Protein AF-X0TG62-F1 (afdb_monomer_lite)

Radius of gyration: 22.44 Å; chains: 1; bounding box: 48×35×64 Å

Structure (mmCIF, N/CA/C/O backbone):
data_AF-X0TG62-F1
#
_entry.id   AF-X0TG62-F1
#
loop_
_atom_site.group_PDB
_atom_site.id
_atom_site.type_symbol
_atom_site.label_atom_id
_atom_site.label_alt_id
_atom_site.label_comp_id
_atom_site.label_asym_id
_atom_site.label_entity_id
_atom_site.label_seq_id
_atom_site.pdbx_PDB_ins_code
_atom_site.Cartn_x
_atom_site.Cartn_y
_atom_site.Cartn_z
_atom_site.occupancy
_atom_site.B_iso_or_equiv
_atom_site.auth_seq_id
_atom_site.auth_comp_id
_atom_site.auth_asym_id
_atom_site.auth_atom_id
_atom_site.pdbx_PDB_model_num
ATOM 1 N N . MET A 1 1 ? 3.759 -1.977 -39.371 1.00 57.75 1 MET A N 1
ATOM 2 C CA . MET A 1 1 ? 2.641 -2.482 -38.536 1.00 57.75 1 MET A CA 1
ATOM 3 C C . MET A 1 1 ? 2.466 -1.628 -37.286 1.00 57.75 1 MET A C 1
ATOM 5 O O . MET A 1 1 ? 1.391 -1.068 -37.132 1.00 57.75 1 MET A O 1
ATOM 9 N N . VAL A 1 2 ? 3.523 -1.426 -36.489 1.00 62.25 2 VAL A N 1
ATOM 10 C CA . VAL A 1 2 ? 3.521 -0.541 -35.301 1.00 62.25 2 VAL A CA 1
ATOM 11 C C . VAL A 1 2 ? 3.226 0.926 -35.643 1.00 62.25 2 VAL A C 1
ATOM 13 O O . VAL A 1 2 ? 2.394 1.553 -35.004 1.00 62.25 2 VAL A O 1
ATOM 16 N N . GLU A 1 3 ? 3.809 1.446 -36.725 1.00 65.69 3 GLU A N 1
ATOM 17 C CA . GLU A 1 3 ? 3.633 2.842 -37.170 1.00 65.69 3 GLU A CA 1
ATOM 18 C C . GLU A 1 3 ? 2.179 3.218 -37.520 1.00 65.69 3 GLU A C 1
ATOM 20 O O . GLU A 1 3 ? 1.808 4.385 -37.490 1.00 65.69 3 GLU A O 1
ATOM 25 N N . LYS A 1 4 ? 1.328 2.224 -37.820 1.00 70.44 4 LYS A N 1
ATOM 26 C CA . LYS A 1 4 ? -0.102 2.424 -38.115 1.00 70.44 4 LYS A CA 1
ATOM 27 C C . LYS A 1 4 ? -1.012 2.169 -36.906 1.00 70.44 4 LYS A C 1
ATOM 29 O O . LYS A 1 4 ? -2.223 2.138 -37.096 1.00 70.44 4 LYS A O 1
ATOM 34 N N . ALA A 1 5 ? -0.441 1.933 -35.717 1.00 71.38 5 ALA A N 1
ATOM 35 C CA . ALA A 1 5 ? -1.150 1.701 -34.453 1.00 71.38 5 ALA A CA 1
ATOM 36 C C . ALA A 1 5 ? -2.351 0.739 -34.579 1.00 71.38 5 ALA A C 1
ATOM 38 O O . ALA A 1 5 ? -3.442 1.010 -34.079 1.00 71.38 5 ALA A O 1
ATOM 39 N N . ARG A 1 6 ? -2.171 -0.376 -35.302 1.00 78.81 6 ARG A N 1
ATOM 40 C CA . ARG A 1 6 ? -3.228 -1.387 -35.459 1.00 78.81 6 ARG A CA 1
ATOM 41 C C . ARG A 1 6 ? -3.542 -2.044 -34.116 1.00 78.81 6 ARG A C 1
ATOM 43 O O . ARG A 1 6 ? -2.631 -2.250 -33.322 1.00 78.81 6 ARG A O 1
ATOM 50 N N . LEU A 1 7 ? -4.805 -2.426 -33.918 1.00 77.56 7 LEU A N 1
ATOM 51 C CA . LEU A 1 7 ? -5.292 -3.065 -32.687 1.00 77.56 7 LEU A CA 1
ATOM 52 C C . LEU A 1 7 ? -4.460 -4.294 -32.284 1.00 77.56 7 LEU A C 1
ATOM 54 O O . LEU A 1 7 ? -4.063 -4.406 -31.134 1.00 77.56 7 LEU A O 1
ATOM 58 N N . GLU A 1 8 ? -4.069 -5.110 -33.263 1.00 83.00 8 GLU A N 1
ATOM 59 C CA . GLU A 1 8 ? -3.228 -6.310 -33.101 1.00 83.00 8 GLU A CA 1
ATOM 60 C C . GLU A 1 8 ? -1.892 -6.038 -32.376 1.00 83.00 8 GLU A C 1
ATOM 62 O O . GLU A 1 8 ? -1.326 -6.922 -31.741 1.00 83.00 8 GLU A O 1
ATOM 67 N N . VAL A 1 9 ? -1.355 -4.816 -32.477 1.00 85.75 9 VAL A N 1
ATOM 68 C CA . VAL A 1 9 ? -0.084 -4.435 -31.839 1.00 85.75 9 VAL A CA 1
ATOM 69 C C . VAL A 1 9 ? -0.244 -4.313 -30.325 1.00 85.75 9 VAL A C 1
ATOM 71 O O . VAL A 1 9 ? 0.703 -4.606 -29.600 1.00 85.75 9 VAL A O 1
ATOM 74 N N . TRP A 1 10 ? -1.418 -3.893 -29.850 1.00 84.94 10 TRP A N 1
ATOM 75 C CA . TRP A 1 10 ? -1.690 -3.745 -28.421 1.00 84.94 10 TRP A CA 1
ATOM 76 C C . TRP A 1 10 ? -1.809 -5.099 -27.732 1.00 84.94 10 TRP A C 1
ATOM 78 O O . TRP A 1 10 ? -1.230 -5.268 -26.664 1.00 84.94 10 TRP A O 1
ATOM 88 N N . ASP A 1 11 ? -2.452 -6.070 -28.384 1.00 85.81 11 ASP A N 1
ATOM 89 C CA . ASP A 1 11 ? -2.566 -7.440 -27.870 1.00 85.81 11 ASP A CA 1
ATOM 90 C C . ASP A 1 11 ? -1.180 -8.088 -27.717 1.00 85.81 11 ASP A C 1
ATOM 92 O O . ASP A 1 11 ? -0.848 -8.644 -26.672 1.00 85.81 11 ASP A O 1
ATOM 96 N N . ILE A 1 12 ? -0.320 -7.936 -28.733 1.00 89.00 12 ILE A N 1
ATOM 97 C CA . ILE A 1 12 ? 1.066 -8.426 -28.683 1.00 89.00 12 ILE A CA 1
ATOM 98 C C . ILE A 1 12 ? 1.870 -7.680 -27.612 1.00 89.00 12 ILE A C 1
ATOM 100 O O . ILE A 1 12 ? 2.687 -8.284 -26.919 1.00 89.00 12 ILE A O 1
ATOM 104 N N . LEU A 1 13 ? 1.680 -6.365 -27.478 1.00 89.38 13 LEU A N 1
ATOM 105 C CA . LEU A 1 13 ? 2.387 -5.580 -26.471 1.00 89.38 13 LEU A CA 1
ATOM 106 C C . LEU A 1 13 ? 2.032 -6.050 -25.057 1.00 89.38 13 LEU A C 1
ATOM 108 O O . LEU A 1 13 ? 2.944 -6.200 -24.248 1.00 89.38 13 LEU A O 1
ATOM 112 N N . ASP A 1 14 ? 0.755 -6.315 -24.781 1.00 87.88 14 ASP A N 1
ATOM 113 C CA . ASP A 1 14 ? 0.294 -6.806 -23.479 1.00 87.88 14 ASP A CA 1
ATOM 114 C C . ASP A 1 14 ? 0.915 -8.173 -23.137 1.00 87.88 14 ASP A C 1
ATOM 116 O O . ASP A 1 14 ? 1.432 -8.379 -22.036 1.00 87.88 14 ASP A O 1
ATOM 120 N N . GLU A 1 15 ? 0.995 -9.078 -24.118 1.00 88.44 15 GLU A N 1
ATOM 121 C CA . GLU A 1 15 ? 1.677 -10.366 -23.955 1.00 88.44 15 GLU A CA 1
ATOM 122 C C . GLU A 1 15 ? 3.181 -10.192 -23.680 1.00 88.44 15 GLU A C 1
ATOM 124 O O . GLU A 1 15 ? 3.744 -10.832 -22.789 1.00 88.44 15 GLU A O 1
ATOM 129 N N . VAL A 1 16 ? 3.840 -9.283 -24.405 1.00 89.94 16 VAL A N 1
ATOM 130 C CA . VAL A 1 16 ? 5.285 -9.043 -24.289 1.00 89.94 16 VAL A CA 1
ATOM 131 C C . VAL A 1 16 ? 5.672 -8.447 -22.933 1.00 89.94 16 VAL A C 1
ATOM 133 O O . VAL A 1 16 ? 6.765 -8.735 -22.437 1.00 89.94 16 VAL A O 1
ATOM 136 N N . ILE A 1 17 ? 4.823 -7.613 -22.328 1.00 91.94 17 ILE A N 1
ATOM 137 C CA . ILE A 1 17 ? 5.158 -6.912 -21.079 1.00 91.94 17 ILE A CA 1
ATOM 138 C C . ILE A 1 17 ? 4.797 -7.688 -19.808 1.00 91.94 17 ILE A C 1
ATOM 140 O O . ILE A 1 17 ? 5.358 -7.385 -18.755 1.00 91.94 17 ILE A O 1
ATOM 144 N N . LYS A 1 18 ? 3.906 -8.687 -19.891 1.00 86.19 18 LYS A N 1
ATOM 145 C CA . LYS A 1 18 ? 3.310 -9.379 -18.733 1.00 86.19 18 LYS A CA 1
ATOM 146 C C . LYS A 1 18 ? 4.326 -9.888 -17.709 1.00 86.19 18 LYS A C 1
ATOM 148 O O . LYS A 1 18 ? 4.081 -9.838 -16.508 1.00 86.19 18 LYS A O 1
ATOM 153 N N . ASP A 1 19 ? 5.491 -10.328 -18.177 1.00 83.88 19 ASP A N 1
ATOM 154 C CA . ASP A 1 19 ? 6.551 -10.874 -17.331 1.00 83.88 19 ASP A CA 1
ATOM 155 C C . ASP A 1 19 ? 7.858 -10.068 -17.361 1.00 83.88 19 ASP A C 1
ATOM 157 O O . ASP A 1 19 ? 8.877 -10.514 -16.821 1.00 83.88 19 ASP A O 1
ATOM 161 N N . ARG A 1 20 ? 7.843 -8.861 -17.934 1.00 92.25 20 ARG A N 1
ATOM 162 C CA . ARG A 1 20 ? 9.044 -8.036 -18.105 1.00 92.25 20 ARG A CA 1
ATOM 163 C C . ARG A 1 20 ? 9.011 -6.817 -17.186 1.00 92.25 20 ARG A C 1
ATOM 165 O O . ARG A 1 20 ? 8.321 -5.846 -17.494 1.00 92.25 20 ARG A O 1
ATOM 172 N N . PRO A 1 21 ? 9.746 -6.839 -16.058 1.00 96.00 21 PRO A N 1
ATOM 173 C CA . PRO A 1 21 ? 9.798 -5.689 -15.173 1.00 96.00 21 PRO A CA 1
ATOM 174 C C . PRO A 1 21 ? 10.517 -4.515 -15.843 1.00 96.00 21 PRO A C 1
ATOM 176 O O . PRO A 1 21 ? 11.457 -4.700 -16.613 1.00 96.00 21 PRO A O 1
ATOM 179 N N . VAL A 1 22 ? 10.107 -3.302 -15.493 1.00 97.50 22 VAL A N 1
ATOM 180 C CA . VAL A 1 22 ? 10.780 -2.053 -15.863 1.00 97.50 22 VAL A CA 1
ATOM 181 C C . VAL A 1 22 ? 11.377 -1.409 -14.620 1.00 97.50 22 VAL A C 1
ATOM 183 O O . VAL A 1 22 ? 10.835 -1.556 -13.524 1.00 97.50 22 VAL A O 1
ATOM 186 N N . LEU A 1 23 ? 12.490 -0.696 -14.776 1.00 97.81 23 LEU A N 1
ATOM 187 C CA . LEU A 1 23 ? 13.125 0.039 -13.685 1.00 97.81 23 LEU A CA 1
ATOM 188 C C . LEU A 1 23 ? 12.681 1.492 -13.722 1.00 97.81 23 LEU A C 1
ATOM 190 O O . LEU A 1 23 ? 12.844 2.165 -14.740 1.00 97.81 23 LEU A O 1
ATOM 194 N N . LEU A 1 24 ? 12.174 1.981 -12.600 1.00 97.75 24 LEU A N 1
ATOM 195 C CA . LEU A 1 24 ? 11.800 3.372 -12.417 1.00 97.75 24 LEU A CA 1
ATOM 196 C C . LEU A 1 24 ? 12.853 4.064 -11.548 1.00 97.75 24 LEU A C 1
ATOM 198 O O . LEU A 1 24 ? 13.251 3.518 -10.520 1.00 97.75 24 LEU A O 1
ATOM 202 N N . ASN A 1 25 ? 13.304 5.248 -11.959 1.00 97.00 25 ASN A N 1
ATOM 203 C CA . ASN A 1 25 ? 14.292 6.054 -11.239 1.00 97.00 25 ASN A CA 1
ATOM 204 C C . ASN A 1 25 ? 13.834 7.513 -11.142 1.00 97.00 25 ASN A C 1
ATOM 206 O O . ASN A 1 25 ? 13.367 8.074 -12.135 1.00 97.00 25 ASN A O 1
ATOM 210 N N . ARG A 1 26 ? 14.045 8.147 -9.985 1.00 94.94 26 ARG A N 1
ATOM 211 C CA . ARG A 1 26 ? 13.893 9.599 -9.808 1.00 94.94 26 ARG A CA 1
ATOM 212 C C . ARG A 1 26 ? 15.240 10.228 -9.464 1.00 94.94 26 ARG A C 1
ATOM 214 O O . ARG A 1 26 ? 15.932 9.762 -8.562 1.00 94.94 26 ARG A O 1
ATOM 221 N N . ALA A 1 27 ? 15.602 11.292 -10.177 1.00 90.38 27 ALA A N 1
ATOM 222 C CA . ALA A 1 27 ? 16.799 12.071 -9.878 1.00 90.38 27 ALA A CA 1
ATOM 223 C C . ALA A 1 27 ? 16.495 13.149 -8.816 1.00 90.38 27 ALA A C 1
ATOM 225 O O . ALA A 1 27 ? 15.420 13.743 -8.869 1.00 90.38 27 ALA A O 1
ATOM 226 N N . PRO A 1 28 ? 17.431 13.459 -7.898 1.00 90.88 28 PRO A N 1
ATOM 227 C CA . PRO A 1 28 ? 18.718 12.796 -7.675 1.00 90.88 28 PRO A CA 1
ATOM 228 C C . PRO A 1 28 ? 18.574 11.460 -6.922 1.00 90.88 28 PRO A C 1
ATOM 230 O O . PRO A 1 28 ? 17.836 11.353 -5.945 1.00 90.88 28 PRO A O 1
ATOM 233 N N . THR A 1 29 ? 19.339 10.444 -7.330 1.00 91.25 29 THR A N 1
ATOM 234 C CA . THR A 1 29 ? 19.324 9.121 -6.684 1.00 91.25 29 THR A CA 1
ATOM 235 C C . THR A 1 29 ? 20.242 9.118 -5.455 1.00 91.25 29 THR A C 1
ATOM 237 O O . THR A 1 29 ? 21.457 8.988 -5.579 1.00 91.25 29 THR A O 1
ATOM 240 N N . LEU A 1 30 ? 19.671 9.267 -4.255 1.00 88.62 30 LEU A N 1
ATOM 241 C CA . LEU A 1 30 ? 20.439 9.358 -2.998 1.00 88.62 30 LEU A CA 1
ATOM 242 C C . LEU A 1 30 ? 20.800 8.000 -2.380 1.00 88.62 30 LEU A C 1
ATOM 244 O O . LEU A 1 30 ? 21.758 7.888 -1.621 1.00 88.62 30 LEU A O 1
ATOM 248 N N . HIS A 1 31 ? 20.019 6.965 -2.671 1.00 89.44 31 HIS A N 1
ATOM 249 C CA . HIS A 1 31 ? 20.192 5.632 -2.100 1.00 89.44 31 HIS A CA 1
ATOM 250 C C . HIS A 1 31 ? 19.608 4.571 -3.033 1.00 89.44 31 HIS A C 1
ATOM 252 O O . HIS A 1 31 ? 18.817 4.891 -3.922 1.00 89.44 31 HIS A O 1
ATOM 258 N N . ARG A 1 32 ? 19.918 3.291 -2.786 1.00 90.62 32 ARG A N 1
ATOM 259 C CA . ARG A 1 32 ? 19.508 2.175 -3.661 1.00 90.62 32 ARG A CA 1
ATOM 260 C C . ARG A 1 32 ? 18.006 2.124 -3.968 1.00 90.62 32 ARG A C 1
ATOM 262 O O . ARG A 1 32 ? 17.628 1.769 -5.069 1.00 90.62 32 ARG A O 1
ATOM 269 N N . LEU A 1 33 ? 17.160 2.535 -3.019 1.00 91.38 33 LEU A N 1
ATOM 270 C CA . LEU A 1 33 ? 15.697 2.532 -3.161 1.00 91.38 33 LEU A CA 1
ATOM 271 C C . LEU A 1 33 ? 15.159 3.645 -4.077 1.00 91.38 33 LEU A C 1
ATOM 273 O O . LEU A 1 33 ? 13.967 3.673 -4.351 1.00 91.38 33 LEU A O 1
ATOM 277 N N . GLY A 1 34 ? 16.027 4.547 -4.550 1.00 91.94 34 GLY A N 1
ATOM 278 C CA . GLY A 1 34 ? 15.682 5.529 -5.578 1.00 91.94 34 GLY A CA 1
ATOM 279 C C . GLY A 1 34 ? 15.588 4.913 -6.976 1.00 91.94 34 GLY A C 1
ATOM 280 O O . GLY A 1 34 ? 15.220 5.615 -7.912 1.00 91.94 34 GLY A O 1
ATOM 281 N N . ILE A 1 35 ? 15.903 3.617 -7.111 1.00 96.00 35 ILE A N 1
ATOM 282 C CA . ILE A 1 35 ? 15.636 2.795 -8.290 1.00 96.00 35 ILE A CA 1
ATOM 283 C C . ILE A 1 35 ? 14.893 1.541 -7.824 1.00 96.00 35 ILE A C 1
ATOM 285 O O . ILE A 1 35 ? 15.395 0.801 -6.980 1.00 96.00 35 ILE A O 1
ATOM 289 N N . GLN A 1 36 ? 13.708 1.285 -8.375 1.00 97.06 36 GLN A N 1
ATOM 290 C CA . GLN A 1 36 ? 12.951 0.059 -8.099 1.00 97.06 36 GLN A CA 1
ATOM 291 C C . GLN A 1 36 ? 12.365 -0.521 -9.381 1.00 97.06 36 GLN A C 1
ATOM 293 O O . GLN A 1 36 ? 12.121 0.201 -10.350 1.00 97.06 36 GLN A O 1
ATOM 298 N N . ALA A 1 37 ? 12.132 -1.831 -9.374 1.00 97.50 37 ALA A N 1
ATOM 299 C CA . ALA A 1 37 ? 11.505 -2.530 -10.478 1.00 97.50 37 ALA A CA 1
ATOM 300 C C . ALA A 1 37 ? 9.996 -2.669 -10.245 1.00 97.50 37 ALA A C 1
ATOM 302 O O . ALA A 1 37 ? 9.544 -2.919 -9.123 1.00 97.50 37 ALA A O 1
ATOM 303 N N . PHE A 1 38 ? 9.226 -2.542 -11.322 1.00 97.19 38 PHE A N 1
ATOM 304 C CA . PHE A 1 38 ? 7.773 -2.694 -11.335 1.00 97.19 38 PHE A CA 1
ATOM 305 C C . PHE A 1 38 ? 7.342 -3.509 -12.548 1.00 97.19 38 PHE A C 1
ATOM 307 O O . PHE A 1 38 ? 7.985 -3.462 -13.596 1.00 97.19 38 PHE A O 1
ATOM 314 N N . GLN A 1 39 ? 6.232 -4.230 -12.420 1.00 95.19 39 GLN A N 1
ATOM 315 C CA . GLN A 1 39 ? 5.551 -4.795 -13.580 1.00 95.19 39 GLN A CA 1
ATOM 316 C C . GLN A 1 39 ? 4.740 -3.678 -14.252 1.00 95.19 39 GLN A C 1
ATOM 318 O O . GLN A 1 39 ? 3.937 -3.032 -13.574 1.00 95.19 39 GLN A O 1
ATOM 323 N N . PRO A 1 40 ? 4.969 -3.388 -15.542 1.00 95.38 40 PRO A N 1
ATOM 324 C CA . PRO A 1 40 ? 4.225 -2.348 -16.236 1.00 95.38 40 PRO A CA 1
ATOM 325 C C . PRO A 1 40 ? 2.774 -2.785 -16.473 1.00 95.38 40 PRO A C 1
ATOM 327 O O . PRO A 1 40 ? 2.494 -3.940 -16.779 1.00 95.38 40 PRO A O 1
ATOM 330 N N . THR A 1 41 ? 1.849 -1.835 -16.379 1.00 93.25 41 THR A N 1
ATOM 331 C CA . THR A 1 41 ? 0.454 -2.009 -16.801 1.00 93.25 41 THR A CA 1
ATOM 332 C C . THR A 1 41 ? 0.150 -0.953 -17.849 1.00 93.25 41 THR A C 1
ATOM 334 O O . THR A 1 41 ? 0.445 0.227 -17.634 1.00 93.25 41 THR A O 1
ATOM 337 N N . LEU A 1 42 ? -0.413 -1.364 -18.987 1.00 92.38 42 LEU A N 1
ATOM 338 C CA . LEU A 1 42 ? -0.809 -0.424 -20.030 1.00 92.38 42 LEU A CA 1
ATOM 339 C C . LEU A 1 42 ? -1.917 0.488 -19.505 1.00 92.38 42 LEU A C 1
ATOM 341 O O . LEU A 1 42 ? -2.892 0.043 -18.902 1.00 92.38 42 LEU A O 1
ATOM 345 N N . ILE A 1 43 ? -1.743 1.783 -19.731 1.00 93.25 43 ILE A N 1
ATOM 346 C CA . ILE A 1 43 ? -2.701 2.815 -19.355 1.00 93.25 43 ILE A CA 1
ATOM 347 C C . ILE A 1 43 ? -2.868 3.787 -20.512 1.00 93.25 43 ILE A C 1
ATOM 349 O O . ILE A 1 43 ? -1.945 4.014 -21.295 1.00 93.25 43 ILE A O 1
ATOM 353 N N . GLU A 1 44 ? -4.034 4.412 -20.578 1.00 90.81 44 GLU A N 1
ATOM 354 C CA . GLU A 1 44 ? -4.224 5.591 -21.411 1.00 90.81 44 GLU A CA 1
ATOM 355 C C . GLU A 1 44 ? -3.578 6.822 -20.755 1.00 90.81 44 GLU A C 1
ATOM 357 O O . GLU A 1 44 ? -3.560 6.968 -19.527 1.00 90.81 44 GLU A O 1
ATOM 362 N N . GLY A 1 45 ? -3.068 7.731 -21.588 1.00 93.94 45 GLY A N 1
ATOM 363 C CA . GLY A 1 45 ? -2.394 8.956 -21.159 1.00 93.94 45 GLY A CA 1
ATOM 364 C C . GLY A 1 45 ? -0.873 8.912 -21.321 1.00 93.94 45 GLY A C 1
ATOM 365 O O . GLY A 1 45 ? -0.301 7.955 -21.832 1.00 93.94 45 GLY A O 1
ATOM 366 N N . LYS A 1 46 ? -0.213 10.008 -20.928 1.00 94.31 46 LYS A N 1
ATOM 367 C CA . LYS A 1 46 ? 1.245 10.200 -21.072 1.00 94.31 46 LYS A CA 1
ATOM 368 C C . LYS A 1 46 ? 1.983 10.311 -19.732 1.00 94.31 46 LYS A C 1
ATOM 370 O O . LYS A 1 46 ? 3.177 10.585 -19.721 1.00 94.31 46 LYS A O 1
ATOM 375 N N . ALA A 1 47 ? 1.271 10.151 -18.617 1.00 95.94 47 ALA A N 1
ATOM 376 C CA . ALA A 1 47 ? 1.820 10.276 -17.271 1.00 95.94 47 ALA A CA 1
ATOM 377 C C . ALA A 1 47 ? 2.020 8.892 -16.648 1.00 95.94 47 ALA A C 1
ATOM 379 O O . ALA A 1 47 ? 1.130 8.044 -16.721 1.00 95.94 47 ALA A O 1
ATOM 380 N N . ILE A 1 48 ? 3.173 8.680 -16.016 1.00 96.38 48 ILE A N 1
ATOM 381 C CA . ILE A 1 48 ? 3.468 7.448 -15.281 1.00 96.38 48 ILE A CA 1
ATOM 382 C C . ILE A 1 48 ? 2.607 7.427 -14.016 1.00 96.38 48 ILE A C 1
ATOM 384 O O . ILE A 1 48 ? 2.574 8.398 -13.263 1.00 96.38 48 ILE A O 1
ATOM 388 N N . LYS A 1 49 ? 1.925 6.307 -13.769 1.00 95.94 49 LYS A N 1
ATOM 389 C CA . LYS A 1 49 ? 1.249 6.046 -12.495 1.00 95.94 49 LYS A CA 1
ATOM 390 C C . LYS A 1 49 ? 2.174 5.210 -11.621 1.00 95.94 49 LYS A C 1
ATOM 392 O O . LYS A 1 49 ? 2.697 4.196 -12.074 1.00 95.94 49 LYS A O 1
ATOM 397 N N . ILE A 1 50 ? 2.357 5.630 -10.376 1.00 94.81 50 ILE A N 1
ATOM 398 C CA . ILE A 1 50 ? 3.185 4.934 -9.390 1.00 94.81 50 ILE A CA 1
ATOM 399 C C . ILE A 1 50 ? 2.377 4.701 -8.114 1.00 94.81 50 ILE A C 1
ATOM 401 O O . ILE A 1 50 ? 1.477 5.471 -7.778 1.00 94.81 50 ILE A O 1
ATOM 405 N N . HIS A 1 51 ? 2.680 3.614 -7.410 1.00 94.88 51 HIS A N 1
ATOM 406 C CA . HIS A 1 51 ? 2.007 3.278 -6.166 1.00 94.88 51 HIS A CA 1
ATOM 407 C C . HIS A 1 51 ? 2.339 4.301 -5.052 1.00 94.88 51 HIS A C 1
ATOM 409 O O . HIS A 1 51 ? 3.519 4.543 -4.797 1.00 94.88 51 HIS A O 1
ATOM 415 N N . PRO A 1 52 ? 1.358 4.854 -4.312 1.00 93.88 52 PRO A N 1
ATOM 416 C CA . PRO A 1 52 ? 1.620 5.893 -3.305 1.00 93.88 52 PRO A CA 1
ATOM 417 C C . PRO A 1 52 ? 2.612 5.487 -2.204 1.00 93.88 52 PRO A C 1
ATOM 419 O O . PRO A 1 52 ? 3.383 6.312 -1.720 1.00 93.88 52 PRO A O 1
ATOM 422 N N . LEU A 1 53 ? 2.631 4.203 -1.819 1.00 93.25 53 LEU A N 1
ATOM 423 C CA . LEU A 1 53 ? 3.530 3.706 -0.765 1.00 93.25 53 LEU A CA 1
ATOM 424 C C . LEU A 1 53 ? 5.010 3.659 -1.165 1.00 93.25 53 LEU A C 1
ATOM 426 O O . LEU A 1 53 ? 5.852 3.529 -0.284 1.00 93.25 53 LEU A O 1
ATOM 430 N N . VAL A 1 54 ? 5.349 3.765 -2.454 1.00 93.62 54 VAL A N 1
ATOM 431 C CA . VAL A 1 54 ? 6.758 3.842 -2.873 1.00 93.62 54 VAL A CA 1
ATOM 432 C C . VAL A 1 54 ? 7.243 5.285 -3.021 1.00 93.62 54 VAL A C 1
ATOM 434 O O . VAL A 1 54 ? 8.445 5.510 -3.121 1.00 93.62 54 VAL A O 1
ATOM 437 N N . CYS A 1 55 ? 6.353 6.284 -2.976 1.00 92.94 55 CYS A N 1
ATOM 438 C CA . CYS A 1 55 ? 6.737 7.692 -3.125 1.00 92.94 55 CYS A CA 1
ATOM 439 C C . CYS A 1 55 ? 7.717 8.150 -2.037 1.00 92.94 55 CYS A C 1
ATOM 441 O O . CYS A 1 55 ? 8.618 8.936 -2.317 1.00 92.94 55 CYS A O 1
ATOM 443 N N . THR A 1 56 ? 7.607 7.604 -0.820 1.00 90.62 56 THR A N 1
ATOM 444 C CA . THR A 1 56 ? 8.565 7.847 0.272 1.00 90.62 56 THR A CA 1
ATOM 445 C C . THR A 1 56 ? 9.974 7.387 -0.093 1.00 90.62 56 THR A C 1
ATOM 447 O O . THR A 1 56 ? 10.936 8.093 0.196 1.00 90.62 56 THR A O 1
ATOM 450 N N . ALA A 1 57 ? 10.099 6.242 -0.771 1.00 91.75 57 ALA A N 1
ATOM 451 C CA . ALA A 1 57 ? 11.371 5.712 -1.247 1.00 91.75 57 ALA A CA 1
ATOM 452 C C . ALA A 1 57 ? 11.979 6.601 -2.338 1.00 91.75 57 ALA A C 1
ATOM 454 O O . ALA A 1 57 ? 13.167 6.890 -2.313 1.00 91.75 57 ALA A O 1
ATOM 455 N N . PHE A 1 58 ? 11.173 7.098 -3.272 1.00 93.50 58 PHE A N 1
ATOM 456 C CA . PHE A 1 58 ? 11.662 8.001 -4.319 1.00 93.50 58 PHE A CA 1
ATOM 457 C C . PHE A 1 58 ? 11.822 9.457 -3.858 1.00 93.50 58 PHE A C 1
ATOM 459 O O . PHE A 1 58 ? 12.336 10.287 -4.613 1.00 93.50 58 PHE A O 1
ATOM 466 N N . ASN A 1 59 ? 11.373 9.771 -2.638 1.00 91.00 59 ASN A N 1
ATOM 467 C CA . ASN A 1 59 ? 11.185 11.134 -2.148 1.00 91.00 59 ASN A CA 1
ATOM 468 C C . ASN A 1 59 ? 10.392 11.998 -3.149 1.00 91.00 59 ASN A C 1
ATOM 470 O O . ASN A 1 59 ? 10.767 13.140 -3.411 1.00 91.00 59 ASN A O 1
ATOM 474 N N . ALA A 1 60 ? 9.378 11.396 -3.775 1.00 92.44 60 ALA A N 1
ATOM 475 C CA . ALA A 1 60 ? 8.601 11.977 -4.862 1.00 92.44 60 ALA A CA 1
ATOM 476 C C . ALA A 1 60 ? 7.271 12.544 -4.360 1.00 92.44 60 ALA A C 1
ATOM 478 O O . ALA A 1 60 ? 6.640 11.965 -3.468 1.00 92.44 60 ALA A O 1
ATOM 479 N N . ASP A 1 61 ? 6.824 13.618 -4.992 1.00 91.94 61 ASP A N 1
ATOM 480 C CA . ASP A 1 61 ? 5.468 14.145 -4.890 1.00 91.94 61 ASP A CA 1
ATOM 481 C C . ASP A 1 61 ? 4.824 14.236 -6.288 1.00 91.94 61 ASP A C 1
ATOM 483 O O . ASP A 1 61 ? 5.312 13.661 -7.262 1.00 91.94 61 ASP A O 1
ATOM 487 N N . PHE A 1 62 ? 3.635 14.833 -6.370 1.00 93.50 62 PHE A N 1
ATOM 488 C CA . PHE A 1 62 ? 2.826 14.868 -7.592 1.00 93.50 62 PHE A CA 1
ATOM 489 C C . PHE A 1 62 ? 2.569 16.302 -8.069 1.00 93.50 62 PHE A C 1
ATOM 491 O O . PHE A 1 62 ? 1.471 16.616 -8.526 1.00 93.50 62 PHE A O 1
ATOM 498 N N . ASP A 1 63 ? 3.566 17.180 -7.950 1.00 94.88 63 ASP A N 1
ATOM 499 C CA . ASP A 1 63 ? 3.475 18.591 -8.354 1.00 94.88 63 ASP A CA 1
ATOM 500 C C . ASP A 1 63 ? 4.133 18.900 -9.719 1.00 94.88 63 ASP A C 1
ATOM 502 O O . ASP A 1 63 ? 4.085 20.036 -10.195 1.00 94.88 63 ASP A O 1
ATOM 506 N N . GLY A 1 64 ? 4.694 17.882 -10.381 1.00 94.19 64 GLY A N 1
ATOM 507 C CA . GLY A 1 64 ? 5.419 18.025 -11.649 1.00 94.19 64 GLY A CA 1
ATOM 508 C C . GLY A 1 64 ? 6.674 17.159 -11.766 1.00 94.19 64 GLY A C 1
ATOM 509 O O . GLY A 1 64 ? 7.321 17.175 -12.817 1.00 94.19 64 GLY A O 1
ATOM 510 N N . ASP A 1 65 ? 6.998 16.400 -10.718 1.00 95.06 65 ASP A N 1
ATOM 511 C CA . ASP A 1 65 ? 8.080 15.419 -10.693 1.00 95.06 65 ASP A CA 1
ATOM 512 C C . ASP A 1 65 ? 8.100 14.490 -11.921 1.00 95.06 65 ASP A C 1
ATOM 514 O O . ASP A 1 65 ? 7.080 13.979 -12.394 1.00 95.06 65 ASP A O 1
ATOM 518 N N . GLN A 1 66 ? 9.311 14.230 -12.419 1.00 95.44 66 GLN A N 1
ATOM 519 C CA . GLN A 1 66 ? 9.559 13.352 -13.560 1.00 95.44 66 GLN A CA 1
ATOM 520 C C . GLN A 1 66 ? 10.408 12.154 -13.143 1.00 95.44 66 GLN A C 1
ATOM 522 O O . GLN A 1 66 ? 11.314 12.259 -12.314 1.00 95.44 66 GLN A O 1
ATOM 527 N N . MET A 1 67 ? 10.140 11.005 -13.760 1.00 97.19 67 MET A N 1
ATOM 528 C CA . MET A 1 67 ? 10.871 9.766 -13.513 1.00 97.19 67 MET A CA 1
ATOM 529 C C . MET A 1 67 ? 11.316 9.144 -14.833 1.00 97.19 67 MET A C 1
ATOM 531 O O . MET A 1 67 ? 10.602 9.194 -15.835 1.00 97.19 67 MET A O 1
ATOM 535 N N . ALA A 1 68 ? 12.499 8.540 -14.823 1.00 96.75 68 ALA A N 1
ATOM 536 C CA . ALA A 1 68 ? 13.039 7.812 -15.959 1.00 96.75 68 ALA A CA 1
ATOM 537 C C . ALA A 1 68 ? 12.656 6.332 -15.870 1.00 96.75 68 ALA A C 1
ATOM 539 O O . ALA A 1 68 ? 12.738 5.727 -14.798 1.00 96.75 68 ALA A O 1
ATOM 540 N N . VAL A 1 69 ? 12.292 5.746 -17.011 1.00 97.31 69 VAL A N 1
ATOM 541 C CA . VAL A 1 69 ? 11.992 4.317 -17.146 1.00 97.31 69 VAL A CA 1
ATOM 542 C C . VAL A 1 69 ? 13.099 3.650 -17.951 1.00 97.31 69 VAL A C 1
ATOM 544 O O . VAL A 1 69 ? 13.435 4.110 -19.040 1.00 97.31 69 VAL A O 1
ATOM 547 N N . HIS A 1 70 ? 13.640 2.550 -17.437 1.00 97.19 70 HIS A N 1
ATOM 548 C CA . HIS A 1 70 ? 14.629 1.725 -18.127 1.00 97.19 70 HIS A CA 1
ATOM 549 C C . HIS A 1 70 ? 14.081 0.312 -18.322 1.00 97.19 70 HIS A C 1
ATOM 551 O O . HIS A 1 70 ? 13.397 -0.223 -17.448 1.00 97.19 70 HIS A O 1
ATOM 557 N N . VAL A 1 71 ? 14.403 -0.301 -19.461 1.00 97.00 71 VAL A N 1
ATOM 558 C CA . VAL A 1 71 ? 13.964 -1.659 -19.805 1.00 97.00 71 VAL A CA 1
ATOM 559 C C . VAL A 1 71 ? 15.167 -2.605 -19.726 1.00 97.00 71 VAL A C 1
ATOM 561 O O . VAL A 1 71 ? 16.082 -2.476 -20.542 1.00 97.00 71 VAL A O 1
ATOM 564 N N . PRO A 1 72 ? 15.199 -3.549 -18.769 1.00 96.75 72 PRO A N 1
ATOM 565 C CA . PRO A 1 72 ? 16.203 -4.607 -18.731 1.00 96.75 72 PRO A CA 1
ATOM 566 C C . PRO A 1 72 ? 16.087 -5.499 -19.973 1.00 96.75 72 PRO A C 1
ATOM 568 O O . PRO A 1 72 ? 15.028 -6.069 -20.235 1.00 96.75 72 PRO A O 1
ATOM 571 N N . LEU A 1 73 ? 17.168 -5.619 -20.747 1.00 95.38 73 LEU A N 1
ATOM 572 C CA . LEU A 1 73 ? 17.157 -6.376 -22.004 1.00 95.38 73 LEU A CA 1
ATOM 573 C C . LEU A 1 73 ? 17.624 -7.823 -21.828 1.00 95.38 73 LEU A C 1
ATOM 575 O O . LEU A 1 73 ? 16.961 -8.735 -22.320 1.00 95.38 73 LEU A O 1
ATOM 579 N N . SER A 1 74 ? 18.741 -8.050 -21.128 1.00 96.81 74 SER A N 1
ATOM 580 C CA . SER A 1 74 ? 19.270 -9.405 -20.937 1.00 96.81 74 SER A CA 1
ATOM 581 C C . SER A 1 74 ? 18.404 -10.213 -19.969 1.00 96.81 74 SER A C 1
ATOM 583 O O . SER A 1 74 ? 17.696 -9.652 -19.128 1.00 96.81 74 SER A O 1
ATOM 585 N N . ILE A 1 75 ? 18.453 -11.539 -20.090 1.00 94.88 75 ILE A N 1
ATOM 586 C CA . ILE A 1 75 ? 17.689 -12.443 -19.220 1.00 94.88 75 ILE A CA 1
ATOM 587 C C . ILE A 1 75 ? 18.161 -12.278 -17.773 1.00 94.88 75 ILE A C 1
ATOM 589 O O . ILE A 1 75 ? 17.344 -12.190 -16.862 1.00 94.88 75 ILE A O 1
ATOM 593 N N . GLU A 1 76 ? 19.470 -12.143 -17.573 1.00 96.88 76 GLU A N 1
ATOM 594 C CA . GLU A 1 76 ? 20.089 -11.932 -16.267 1.00 96.88 76 GLU A CA 1
ATOM 595 C C . GLU A 1 76 ? 19.576 -10.642 -15.618 1.00 96.88 76 GLU A C 1
ATOM 597 O O . GLU A 1 76 ? 19.183 -10.660 -14.455 1.00 96.88 76 GLU A O 1
ATOM 602 N N . ALA A 1 77 ? 19.490 -9.544 -16.379 1.00 96.25 77 ALA A N 1
ATOM 603 C CA . ALA A 1 77 ? 19.001 -8.264 -15.872 1.00 96.25 77 ALA A CA 1
ATOM 604 C C . ALA A 1 77 ? 17.498 -8.305 -15.547 1.00 96.25 77 ALA A C 1
ATOM 606 O O . ALA A 1 77 ? 17.056 -7.726 -14.555 1.00 96.25 77 ALA A O 1
ATOM 607 N N . GLN A 1 78 ? 16.696 -9.013 -16.350 1.00 95.25 78 GLN A N 1
ATOM 608 C CA . GLN A 1 78 ? 15.274 -9.227 -16.058 1.00 95.25 78 GLN A CA 1
ATOM 609 C C . GLN A 1 78 ? 15.082 -10.070 -14.788 1.00 95.25 78 GLN A C 1
ATOM 611 O O . GLN A 1 78 ? 14.220 -9.761 -13.961 1.00 95.25 78 GLN A O 1
ATOM 616 N N . MET A 1 79 ? 15.902 -11.109 -14.606 1.00 95.62 79 MET A N 1
ATOM 617 C CA . MET A 1 79 ? 15.890 -11.947 -13.407 1.00 95.62 79 MET A CA 1
ATOM 618 C C . MET A 1 79 ? 16.327 -11.167 -12.166 1.00 95.62 79 MET A C 1
ATOM 620 O O . MET A 1 79 ? 15.648 -11.238 -11.146 1.00 95.62 79 MET A O 1
ATOM 624 N N . GLU A 1 80 ? 17.399 -10.380 -12.247 1.00 96.12 80 GLU A N 1
ATOM 625 C CA . GLU A 1 80 ? 17.852 -9.521 -11.149 1.00 96.12 80 GLU A CA 1
ATOM 626 C C . GLU A 1 80 ? 16.780 -8.493 -10.765 1.00 96.12 80 GLU A C 1
ATOM 628 O O . GLU A 1 80 ? 16.446 -8.340 -9.585 1.00 96.12 80 GLU A O 1
ATOM 633 N N . ALA A 1 81 ? 16.169 -7.845 -11.762 1.00 96.25 81 ALA A N 1
ATOM 634 C CA . ALA A 1 81 ? 15.086 -6.899 -11.536 1.00 96.25 81 ALA A CA 1
ATOM 635 C C . ALA A 1 81 ? 13.905 -7.549 -10.801 1.00 96.25 81 ALA A C 1
ATOM 637 O O . ALA A 1 81 ? 13.359 -6.961 -9.870 1.00 96.25 81 ALA A O 1
ATOM 638 N N . ARG A 1 82 ? 13.538 -8.781 -11.173 1.00 93.88 82 ARG A N 1
ATOM 639 C CA . ARG A 1 82 ? 12.432 -9.524 -10.555 1.00 93.88 82 ARG A CA 1
ATOM 640 C C . ARG A 1 82 ? 12.766 -10.035 -9.152 1.00 93.88 82 ARG A C 1
ATOM 642 O O . ARG A 1 82 ? 11.917 -9.977 -8.269 1.00 93.88 82 ARG A O 1
ATOM 649 N N . LEU A 1 83 ? 13.970 -10.560 -8.947 1.00 94.31 83 LEU A N 1
ATOM 650 C CA . LEU A 1 83 ? 14.343 -11.235 -7.702 1.00 94.31 83 LEU A CA 1
ATOM 651 C C . LEU A 1 83 ? 14.837 -10.267 -6.623 1.00 94.31 83 LEU A C 1
ATOM 653 O O . LEU A 1 83 ? 14.646 -10.536 -5.442 1.00 94.31 83 LEU A O 1
ATOM 657 N N . ILE A 1 84 ? 15.456 -9.146 -7.001 1.00 94.19 84 ILE A N 1
ATOM 658 C CA . ILE A 1 84 ? 16.150 -8.257 -6.055 1.00 94.19 84 ILE A CA 1
ATOM 659 C C . ILE A 1 84 ? 15.559 -6.844 -6.071 1.00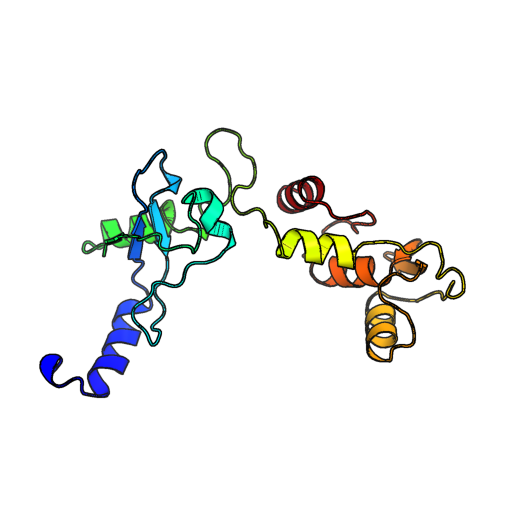 94.19 84 ILE A C 1
ATOM 661 O O . ILE A 1 84 ? 15.265 -6.281 -5.016 1.00 94.19 84 ILE A O 1
ATOM 665 N N . ILE A 1 85 ? 15.374 -6.261 -7.257 1.00 95.69 85 ILE A N 1
ATOM 666 C CA . ILE A 1 85 ? 15.043 -4.829 -7.400 1.00 95.69 85 ILE A CA 1
ATOM 667 C C . ILE A 1 85 ? 13.526 -4.573 -7.310 1.00 95.69 85 ILE A C 1
ATOM 669 O O . ILE A 1 85 ? 13.094 -3.434 -7.119 1.00 95.69 85 ILE A O 1
ATOM 673 N N . LEU A 1 86 ? 12.703 -5.621 -7.411 1.00 95.81 86 LEU A N 1
ATOM 674 C CA . LEU A 1 86 ? 11.246 -5.534 -7.347 1.00 95.81 86 LEU A CA 1
ATOM 675 C C . LEU A 1 86 ? 10.792 -4.801 -6.080 1.00 95.81 86 LEU A C 1
ATOM 677 O O . LEU A 1 86 ? 11.294 -5.049 -4.981 1.00 95.81 86 LEU A O 1
ATOM 681 N N . SER A 1 87 ? 9.848 -3.873 -6.233 1.00 94.69 87 SER A N 1
ATOM 682 C CA . SER A 1 87 ? 9.387 -3.007 -5.139 1.00 94.69 87 SER A CA 1
ATOM 683 C C . SER A 1 87 ? 8.848 -3.782 -3.931 1.00 94.69 87 SER A C 1
ATOM 685 O O . SER A 1 87 ? 9.094 -3.384 -2.794 1.00 94.69 87 SER A O 1
ATOM 687 N N . THR A 1 88 ? 8.219 -4.941 -4.151 1.00 93.31 88 THR A N 1
ATOM 688 C CA . THR A 1 88 ? 7.730 -5.841 -3.090 1.00 93.31 88 THR A CA 1
ATOM 689 C C . THR A 1 88 ? 8.840 -6.409 -2.207 1.00 93.31 88 THR A C 1
ATOM 691 O O . THR A 1 88 ? 8.589 -6.745 -1.056 1.00 93.31 88 THR A O 1
ATOM 694 N N . ASN A 1 89 ? 10.073 -6.493 -2.708 1.00 93.19 89 ASN A N 1
ATOM 695 C CA . ASN A 1 89 ? 11.215 -7.005 -1.943 1.00 93.19 89 ASN A CA 1
ATOM 696 C C . ASN A 1 89 ? 11.892 -5.894 -1.123 1.00 93.19 89 ASN A C 1
ATOM 698 O O . ASN A 1 89 ? 12.739 -6.158 -0.274 1.00 93.19 89 ASN A O 1
ATOM 702 N N . ASN A 1 90 ? 11.513 -4.638 -1.367 1.00 91.69 90 ASN A N 1
ATOM 703 C CA . ASN A 1 90 ? 12.175 -3.440 -0.865 1.00 91.69 90 ASN A CA 1
ATOM 704 C C . ASN A 1 90 ? 11.254 -2.618 0.054 1.00 91.69 90 ASN A C 1
ATOM 706 O O . ASN A 1 90 ? 11.207 -1.391 -0.019 1.00 91.69 90 ASN A O 1
ATOM 710 N N . ILE A 1 91 ? 10.519 -3.314 0.927 1.00 91.44 91 ILE A N 1
ATOM 711 C CA . ILE A 1 91 ? 9.548 -2.725 1.865 1.00 91.44 91 ILE A CA 1
ATOM 712 C C . ILE A 1 91 ? 10.234 -2.122 3.099 1.00 91.44 91 ILE A C 1
ATOM 714 O O . ILE A 1 91 ? 9.728 -1.157 3.671 1.00 91.44 91 ILE A O 1
ATOM 718 N N . PHE A 1 92 ? 11.398 -2.645 3.493 1.00 89.50 92 PHE A N 1
ATOM 719 C CA . PHE A 1 92 ? 12.149 -2.199 4.667 1.00 89.50 92 PHE A CA 1
ATOM 720 C C . PHE A 1 92 ? 13.369 -1.359 4.285 1.00 89.50 92 PHE A C 1
ATOM 722 O O . PHE A 1 92 ? 14.062 -1.619 3.298 1.00 89.50 92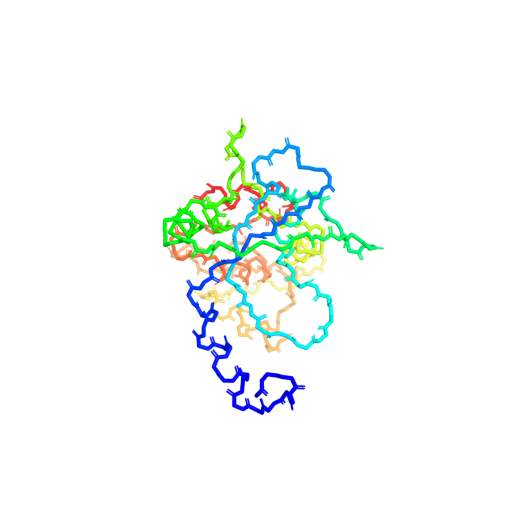 PHE A O 1
ATOM 729 N N . SER A 1 93 ? 13.658 -0.354 5.108 1.00 87.19 93 SER A N 1
ATOM 730 C CA . SER A 1 93 ? 14.846 0.478 4.975 1.00 87.19 93 SER A CA 1
ATOM 731 C C . SER A 1 93 ? 16.117 -0.342 5.245 1.00 87.19 93 SER A C 1
ATOM 733 O O . SER A 1 93 ? 16.254 -0.918 6.328 1.00 87.19 93 SER A O 1
ATOM 735 N N . PRO A 1 94 ? 17.106 -0.330 4.334 1.00 84.88 94 PRO A N 1
ATOM 736 C CA . PRO A 1 94 ? 18.375 -1.031 4.529 1.00 84.88 94 PRO A CA 1
ATOM 737 C C . PRO A 1 94 ? 19.206 -0.454 5.681 1.00 84.88 94 PRO A C 1
ATOM 739 O O . PRO A 1 94 ? 20.061 -1.142 6.224 1.00 84.88 94 PRO A O 1
ATOM 742 N N . ALA A 1 95 ? 18.986 0.819 6.028 1.00 88.31 95 ALA A N 1
ATOM 743 C CA . ALA A 1 95 ? 19.801 1.537 7.002 1.00 88.31 95 ALA A CA 1
ATOM 744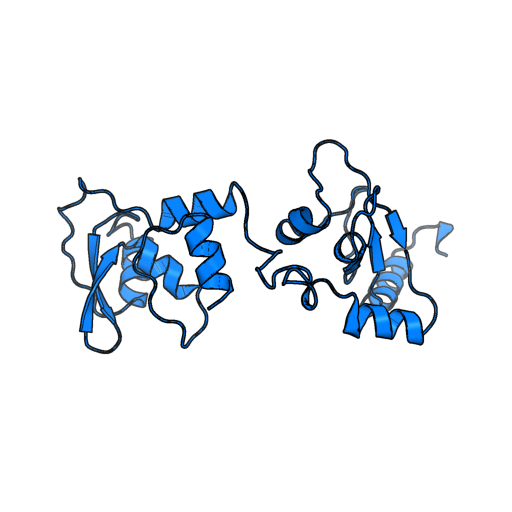 C C . ALA A 1 95 ? 19.386 1.268 8.456 1.00 88.31 95 ALA A C 1
ATOM 746 O O . ALA A 1 95 ? 20.221 1.336 9.351 1.00 88.31 95 ALA A O 1
ATOM 747 N N . ASN A 1 96 ? 18.097 1.020 8.710 1.00 87.12 96 ASN A N 1
ATOM 748 C CA . ASN A 1 96 ? 17.566 0.914 10.074 1.00 87.12 96 ASN A CA 1
ATOM 749 C C . ASN A 1 96 ? 16.485 -0.163 10.263 1.00 87.12 96 ASN A C 1
ATOM 751 O O . ASN A 1 96 ? 15.922 -0.247 11.351 1.00 87.12 96 ASN A O 1
ATOM 755 N N . GLY A 1 97 ? 16.162 -0.948 9.230 1.00 85.81 97 GLY A N 1
ATOM 756 C CA . GLY A 1 97 ? 15.190 -2.043 9.304 1.00 85.81 97 GLY A CA 1
ATOM 757 C C . GLY A 1 97 ? 13.732 -1.612 9.479 1.00 85.81 97 GLY A C 1
ATOM 758 O O . GLY A 1 97 ? 12.864 -2.469 9.583 1.00 85.81 97 GLY A O 1
ATOM 759 N N . LYS A 1 98 ? 13.431 -0.307 9.501 1.00 87.44 98 LYS A N 1
ATOM 760 C CA . LYS A 1 98 ? 12.052 0.182 9.637 1.00 87.44 98 LYS A CA 1
ATOM 761 C C . LYS A 1 98 ? 11.287 0.062 8.313 1.00 87.44 98 LYS A C 1
ATOM 763 O O . LYS A 1 98 ? 11.910 0.224 7.258 1.00 87.44 98 LYS A O 1
ATOM 768 N N . PRO A 1 99 ? 9.957 -0.151 8.332 1.00 87.56 99 PRO A N 1
ATOM 769 C CA . PRO A 1 99 ? 9.147 -0.140 7.118 1.00 87.56 99 PRO A CA 1
ATOM 770 C C . PRO A 1 99 ? 9.233 1.214 6.408 1.00 87.56 99 PRO A C 1
ATOM 772 O O . PRO A 1 99 ? 8.970 2.256 7.006 1.00 87.56 99 PRO A O 1
ATOM 775 N N . LEU A 1 100 ? 9.582 1.194 5.126 1.00 85.50 100 LEU A N 1
ATOM 776 C CA . LEU A 1 100 ? 9.640 2.367 4.254 1.00 85.50 100 LEU A CA 1
ATOM 777 C C . LEU A 1 100 ? 8.324 2.585 3.505 1.00 85.50 100 LEU A C 1
ATOM 779 O O . LEU A 1 100 ? 7.905 3.727 3.314 1.00 85.50 100 LEU A O 1
ATOM 783 N N . ALA A 1 101 ? 7.655 1.490 3.130 1.00 84.12 101 ALA A N 1
ATOM 784 C CA . ALA A 1 101 ? 6.337 1.504 2.497 1.00 84.12 101 ALA A CA 1
ATOM 785 C C . ALA A 1 101 ? 5.211 1.763 3.517 1.00 84.12 101 ALA A C 1
ATOM 787 O O . ALA A 1 101 ? 4.144 1.153 3.469 1.00 84.12 101 ALA A O 1
ATOM 788 N N . THR A 1 102 ? 5.461 2.642 4.488 1.00 84.19 102 THR A N 1
ATOM 789 C CA . THR A 1 102 ? 4.460 3.040 5.472 1.00 84.19 102 THR A CA 1
ATOM 790 C C . THR A 1 102 ? 3.474 4.018 4.836 1.00 84.19 102 THR A C 1
ATOM 792 O O . THR A 1 102 ? 3.898 4.962 4.161 1.00 84.19 102 THR A O 1
ATOM 795 N N . PRO A 1 103 ? 2.163 3.866 5.085 1.00 89.56 103 PRO A N 1
ATOM 796 C CA . PRO A 1 103 ? 1.185 4.836 4.623 1.00 89.56 103 PRO A CA 1
ATOM 797 C C . PRO A 1 103 ? 1.466 6.251 5.135 1.00 89.56 103 PRO A C 1
ATOM 799 O O . PRO A 1 103 ? 1.971 6.460 6.242 1.00 89.56 103 PRO A O 1
ATOM 802 N N . SER A 1 104 ? 1.109 7.242 4.322 1.00 87.31 104 SER A N 1
ATOM 803 C CA . SER A 1 104 ? 1.302 8.659 4.617 1.00 87.31 104 SER A CA 1
ATOM 804 C C . SER A 1 104 ? -0.007 9.440 4.453 1.00 87.31 104 SER A C 1
ATOM 806 O O . SER A 1 104 ? -0.970 8.944 3.867 1.00 87.31 104 SER A O 1
ATOM 808 N N . GLN A 1 105 ? -0.036 10.646 5.031 1.00 90.19 105 GLN A N 1
ATOM 809 C CA . GLN A 1 105 ? -1.089 11.656 4.858 1.00 90.19 105 GLN A CA 1
ATOM 810 C C . GLN A 1 105 ? -2.515 11.077 4.950 1.00 90.19 105 GLN A C 1
ATOM 812 O O . GLN A 1 105 ? -2.930 10.653 6.030 1.00 90.19 105 GLN A O 1
ATOM 817 N N . ASP A 1 106 ? -3.243 11.038 3.837 1.00 93.38 106 ASP A N 1
ATOM 818 C CA . ASP A 1 106 ? -4.665 10.704 3.767 1.00 93.38 106 ASP A CA 1
ATOM 819 C C . ASP A 1 106 ? -4.978 9.290 4.251 1.00 93.38 106 ASP A C 1
ATOM 821 O O . ASP A 1 106 ? -5.974 9.083 4.942 1.00 93.38 106 ASP A O 1
ATOM 825 N N . ILE A 1 107 ? -4.108 8.318 3.961 1.00 94.12 107 ILE A N 1
ATOM 826 C CA . ILE A 1 107 ? -4.312 6.935 4.411 1.00 94.12 107 ILE A CA 1
ATOM 827 C C . ILE A 1 107 ? -4.226 6.880 5.939 1.00 94.12 107 ILE A C 1
ATOM 829 O O . ILE A 1 107 ? -5.081 6.290 6.600 1.00 94.12 107 ILE A O 1
ATOM 833 N N . VAL A 1 108 ? -3.234 7.568 6.516 1.00 93.88 108 VAL A N 1
ATOM 834 C CA . VAL A 1 108 ? -3.083 7.675 7.974 1.00 93.88 108 VAL A CA 1
ATOM 835 C C . VAL A 1 108 ? -4.282 8.394 8.584 1.00 93.88 108 VAL A C 1
ATOM 837 O O . VAL A 1 108 ? -4.794 7.958 9.613 1.00 93.88 108 VAL A O 1
ATOM 840 N N . LEU A 1 109 ? -4.756 9.474 7.958 1.00 95.31 109 LEU A N 1
ATOM 841 C CA . LEU A 1 109 ? -5.934 10.206 8.414 1.00 95.31 109 LEU A CA 1
ATOM 842 C C . LEU A 1 109 ? -7.193 9.329 8.379 1.00 95.31 109 LEU A C 1
ATOM 844 O O . LEU A 1 109 ? -7.987 9.376 9.318 1.00 95.31 109 LEU A O 1
ATOM 848 N N . GLY A 1 110 ? -7.352 8.506 7.342 1.00 95.38 110 GLY A N 1
ATOM 849 C CA . GLY A 1 110 ? -8.434 7.535 7.213 1.00 95.38 110 GLY A CA 1
ATOM 850 C C . GLY A 1 110 ? -8.420 6.505 8.340 1.00 95.38 110 GLY A C 1
ATOM 851 O O . GLY A 1 110 ? -9.420 6.361 9.042 1.00 95.38 110 GLY A O 1
ATOM 852 N N . CYS A 1 111 ? -7.278 5.852 8.583 1.00 94.88 111 CYS A N 1
ATOM 853 C CA . CYS A 1 111 ? -7.117 4.896 9.687 1.00 94.88 111 CYS A CA 1
ATOM 854 C C . CYS A 1 111 ? -7.331 5.554 11.060 1.00 94.88 111 CYS A C 1
ATOM 856 O O . CYS A 1 111 ? -8.007 4.996 11.929 1.00 94.88 111 CYS A O 1
ATOM 858 N N . TYR A 1 112 ? -6.806 6.765 11.248 1.00 95.50 112 TYR A N 1
ATOM 859 C CA . TYR A 1 112 ? -6.993 7.537 12.472 1.00 95.50 112 TYR A CA 1
ATOM 860 C C . TYR A 1 112 ? -8.464 7.865 12.708 1.00 95.50 112 TYR A C 1
ATOM 862 O O . TYR A 1 112 ? -8.976 7.679 13.811 1.00 95.50 112 TYR A O 1
ATOM 870 N N . TYR A 1 113 ? -9.157 8.350 11.676 1.00 95.50 113 TYR A N 1
ATOM 871 C CA . TYR A 1 113 ? -10.573 8.668 11.759 1.00 95.50 113 TYR A CA 1
ATOM 872 C C . TYR A 1 113 ? -11.381 7.411 12.059 1.00 95.50 113 TYR A C 1
ATOM 874 O O . TYR A 1 113 ? -12.163 7.421 13.002 1.00 95.50 113 TYR A O 1
ATOM 882 N N . LEU A 1 114 ? -11.139 6.326 11.321 1.00 94.81 114 LEU A N 1
ATOM 883 C CA . LEU A 1 114 ? -11.806 5.037 11.484 1.00 94.81 114 LEU A CA 1
ATOM 884 C C . LEU A 1 114 ? -11.704 4.505 12.921 1.00 94.81 114 LEU A C 1
ATOM 886 O O . LEU A 1 114 ? -12.683 4.020 13.473 1.00 94.81 114 LEU A O 1
ATOM 890 N N . THR A 1 115 ? -10.542 4.631 13.557 1.00 95.12 115 THR A N 1
ATOM 891 C CA . THR A 1 115 ? -10.286 4.052 14.890 1.00 95.12 115 THR A CA 1
ATOM 892 C C . THR A 1 115 ? -10.570 5.001 16.060 1.00 95.12 115 THR A C 1
ATOM 894 O O . THR A 1 115 ? -10.355 4.648 17.230 1.00 95.12 115 THR A O 1
ATOM 897 N N . LYS A 1 116 ? -11.089 6.202 15.773 1.00 93.69 116 LYS A N 1
ATOM 898 C CA . LYS A 1 116 ? -11.386 7.235 16.768 1.00 93.69 116 LYS A CA 1
ATOM 899 C C . LYS A 1 116 ? -12.621 6.897 17.601 1.00 93.69 116 LYS A C 1
ATOM 901 O O . LYS A 1 116 ? -13.674 6.534 17.094 1.00 93.69 116 LYS A O 1
ATOM 906 N N . GLU A 1 117 ? -12.522 7.096 18.912 1.00 89.44 117 GLU A N 1
ATOM 907 C CA . GLU A 1 117 ? -13.668 6.996 19.819 1.00 89.44 117 GLU A CA 1
ATOM 908 C C . GLU A 1 117 ? -14.331 8.370 19.994 1.00 89.44 117 GLU A C 1
ATOM 910 O O . GLU A 1 117 ? -13.656 9.382 20.207 1.00 89.44 117 GLU A O 1
ATOM 915 N N . LYS A 1 118 ? -15.669 8.426 19.945 1.00 84.88 118 LYS A N 1
ATOM 916 C CA . LYS A 1 118 ? -16.429 9.645 20.255 1.00 84.88 118 LYS A CA 1
ATOM 917 C C . LYS A 1 118 ? -17.184 9.470 21.571 1.00 84.88 118 LYS A C 1
ATOM 919 O O . LYS A 1 118 ? -18.281 8.922 21.608 1.00 84.88 118 LYS A O 1
ATOM 924 N N . ALA A 1 119 ? -16.644 10.053 22.643 1.00 69.75 119 ALA A N 1
ATOM 925 C CA . ALA A 1 119 ? -17.162 9.928 24.012 1.00 69.75 119 ALA A CA 1
ATOM 926 C C . ALA A 1 119 ? -18.631 10.366 24.218 1.00 69.75 119 ALA A C 1
ATOM 928 O O . ALA A 1 119 ? -19.240 10.007 25.221 1.00 69.75 119 ALA A O 1
ATOM 929 N N . LYS A 1 120 ? -19.217 11.144 23.296 1.00 65.88 120 LYS A N 1
ATOM 930 C CA . LYS A 1 120 ? -20.619 11.600 23.371 1.00 65.88 120 LYS A CA 1
ATOM 931 C C . LYS A 1 120 ? -21.639 10.610 22.780 1.00 65.88 120 LYS A C 1
ATOM 933 O O . LYS A 1 120 ? -22.827 10.883 22.858 1.00 65.88 120 LYS A O 1
ATOM 938 N N . LEU A 1 121 ? -21.206 9.476 22.219 1.00 64.25 121 LEU A N 1
ATOM 939 C CA . LEU A 1 121 ? -22.082 8.429 21.660 1.00 64.25 121 LEU A CA 1
ATOM 940 C C . LEU A 1 121 ? -22.370 7.286 22.660 1.00 64.25 121 LEU A C 1
ATOM 942 O O . LEU A 1 121 ? -22.618 6.155 22.252 1.00 64.25 121 LEU A O 1
ATOM 946 N N . LYS A 1 122 ? -22.330 7.568 23.972 1.00 54.16 122 LYS A N 1
ATOM 947 C CA . LYS A 1 122 ? -22.493 6.585 25.069 1.00 54.16 122 LYS A CA 1
ATOM 948 C C . LYS A 1 122 ? -23.806 5.786 25.051 1.00 54.16 122 LYS A C 1
ATOM 950 O O . LYS A 1 122 ? -23.930 4.833 25.803 1.00 54.16 122 LYS A O 1
ATOM 955 N N . THR A 1 123 ? -24.777 6.145 24.218 1.00 52.31 123 THR A N 1
ATOM 956 C CA . THR A 1 123 ? -26.097 5.500 24.152 1.00 52.31 123 THR A CA 1
ATOM 957 C C . THR A 1 123 ? -26.114 4.124 23.481 1.00 52.31 123 THR A C 1
ATOM 959 O O . THR A 1 123 ? -27.166 3.495 23.456 1.00 52.31 123 THR A O 1
ATOM 962 N N . HIS A 1 124 ? -24.985 3.621 22.971 1.00 60.97 124 HIS A N 1
ATOM 963 C CA . HIS A 1 124 ? -24.924 2.324 22.290 1.00 60.97 124 HIS A CA 1
ATOM 964 C C . HIS A 1 124 ? -23.973 1.336 22.976 1.00 60.97 124 HIS A C 1
ATOM 966 O O . HIS A 1 124 ? -23.082 0.806 22.328 1.00 60.97 124 HIS A O 1
ATOM 972 N N . GLU A 1 125 ? -24.188 1.005 24.254 1.00 68.62 125 GLU A N 1
ATOM 973 C CA . GLU A 1 125 ? -23.570 -0.189 24.869 1.00 68.62 125 GLU A CA 1
ATOM 974 C C . GLU A 1 125 ? -24.193 -1.501 24.338 1.00 68.62 125 GLU A C 1
ATOM 976 O O . GLU A 1 125 ? -24.503 -2.420 25.095 1.00 68.62 125 GLU A O 1
ATOM 981 N N . LYS A 1 126 ? -24.405 -1.584 23.019 1.00 82.81 126 LYS A N 1
ATOM 982 C CA . LYS A 1 126 ? -24.829 -2.810 22.345 1.00 82.81 126 LYS A CA 1
ATOM 983 C C . LYS A 1 126 ? -23.694 -3.837 22.473 1.00 82.81 126 LYS A C 1
ATOM 985 O O . LYS A 1 126 ? -22.509 -3.497 22.360 1.00 82.81 126 LYS A O 1
ATOM 990 N N . VAL A 1 127 ? -24.076 -5.077 22.758 1.00 91.25 127 VAL A N 1
ATOM 991 C CA . VAL A 1 127 ? -23.172 -6.226 22.832 1.00 91.25 127 VAL A CA 1
ATOM 992 C C . VAL A 1 127 ? -23.364 -7.042 21.561 1.00 91.25 127 VAL A C 1
ATOM 994 O O . VAL A 1 127 ? -24.497 -7.371 21.230 1.00 91.25 127 VAL A O 1
ATOM 997 N N . PHE A 1 128 ? -22.267 -7.356 20.882 1.00 93.00 128 PHE A N 1
ATOM 998 C CA . PHE A 1 128 ? -22.235 -8.133 19.648 1.00 93.00 128 PHE A CA 1
ATOM 999 C C . PHE A 1 128 ? -21.534 -9.473 19.884 1.00 93.00 128 PHE A C 1
ATOM 1001 O O . PHE A 1 128 ? -20.559 -9.561 20.640 1.00 93.00 128 PHE A O 1
ATOM 1008 N N . ALA A 1 129 ? -22.033 -10.521 19.243 1.00 92.88 129 ALA A N 1
ATOM 1009 C CA . ALA A 1 129 ? -21.532 -11.883 19.334 1.00 92.88 129 ALA A CA 1
ATOM 1010 C C . ALA A 1 129 ? -20.287 -12.123 18.470 1.00 92.88 129 ALA A C 1
ATOM 1012 O O . ALA A 1 129 ? -19.491 -12.995 18.817 1.00 92.88 129 ALA A O 1
ATOM 1013 N N . SER A 1 130 ? -20.105 -11.369 17.380 1.00 93.00 130 SER A N 1
ATOM 1014 C CA . SER A 1 130 ? -18.938 -11.482 16.498 1.00 93.00 130 SER A CA 1
ATOM 1015 C C . SER A 1 130 ? -18.609 -10.170 15.774 1.00 93.00 130 SER A C 1
ATOM 1017 O O . SER A 1 130 ? -19.370 -9.200 15.832 1.00 93.00 130 SER A O 1
ATOM 1019 N N . SER A 1 131 ? -17.457 -10.119 15.098 1.00 92.19 131 SER A N 1
ATOM 1020 C CA . SER A 1 131 ? -17.055 -8.973 14.272 1.00 92.19 131 SER A CA 1
ATOM 1021 C C . SER A 1 131 ? -17.958 -8.807 13.043 1.00 92.19 131 SER A C 1
ATOM 1023 O O . SER A 1 131 ? -18.235 -7.679 12.635 1.00 92.19 131 SER A O 1
ATOM 1025 N N . GLU A 1 132 ? -18.467 -9.903 12.476 1.00 93.44 132 GLU A N 1
ATOM 1026 C CA . GLU A 1 132 ? -19.392 -9.886 11.337 1.00 93.44 132 GLU A CA 1
ATOM 1027 C C . GLU A 1 132 ? -20.716 -9.211 11.702 1.00 93.44 132 GLU A C 1
ATOM 1029 O O . GLU A 1 132 ? -21.224 -8.397 10.934 1.00 93.44 132 GLU A O 1
ATOM 1034 N N . GLU A 1 133 ? -21.245 -9.473 12.900 1.00 93.88 133 GLU A N 1
ATOM 1035 C CA . GLU A 1 133 ? -22.477 -8.835 13.375 1.00 93.88 133 GLU A CA 1
ATOM 1036 C C . GLU A 1 133 ? -22.316 -7.312 13.502 1.00 93.88 133 GLU A C 1
ATOM 1038 O O . GLU A 1 133 ? -23.212 -6.549 13.140 1.00 93.88 133 GLU A O 1
ATOM 1043 N N . VAL A 1 134 ? -21.142 -6.854 13.950 1.00 93.44 134 VAL A N 1
ATOM 1044 C CA . VAL A 1 134 ? -20.811 -5.422 14.004 1.00 93.44 134 VAL A CA 1
ATOM 1045 C C . VAL A 1 134 ? -20.794 -4.812 12.601 1.00 93.44 134 VAL A C 1
ATOM 1047 O O . VAL A 1 134 ? -21.298 -3.703 12.414 1.00 93.44 134 VAL A O 1
ATOM 1050 N N . ALA A 1 135 ? -20.236 -5.520 11.614 1.00 93.69 135 ALA A N 1
ATOM 1051 C CA . ALA A 1 135 ? -20.190 -5.051 10.232 1.00 93.69 135 ALA A CA 1
ATOM 1052 C C . ALA A 1 135 ? -21.595 -4.936 9.620 1.00 93.69 135 ALA A C 1
ATOM 1054 O O . ALA A 1 135 ? -21.895 -3.919 8.995 1.00 93.69 135 ALA A O 1
ATOM 1055 N N . ILE A 1 136 ? -22.471 -5.914 9.869 1.00 94.88 136 ILE A N 1
ATOM 1056 C CA . ILE A 1 136 ? -23.881 -5.877 9.447 1.00 94.88 136 ILE A CA 1
ATOM 1057 C C . ILE A 1 136 ? -24.597 -4.689 10.101 1.00 94.88 136 ILE A C 1
ATOM 1059 O O . ILE A 1 136 ? -25.168 -3.849 9.411 1.00 94.88 136 ILE A O 1
ATOM 1063 N N . ALA A 1 137 ? -24.483 -4.538 11.423 1.00 93.06 137 ALA A N 1
ATOM 1064 C CA . ALA A 1 137 ? -25.123 -3.437 12.143 1.00 93.06 137 ALA A CA 1
ATOM 1065 C C . ALA A 1 137 ? -24.623 -2.052 11.686 1.00 93.06 137 ALA A C 1
ATOM 1067 O O . ALA A 1 137 ? -25.373 -1.074 11.697 1.00 93.06 137 ALA A O 1
ATOM 1068 N N . TYR A 1 138 ? -23.354 -1.943 11.283 1.00 93.31 138 TYR A N 1
ATOM 1069 C CA . TYR A 1 138 ? -22.821 -0.720 10.689 1.00 93.31 138 TYR A CA 1
ATOM 1070 C C . TYR A 1 138 ? -23.421 -0.443 9.302 1.00 93.31 138 TYR A C 1
ATOM 1072 O O . TYR A 1 138 ? -23.811 0.694 9.026 1.00 93.31 138 TYR A O 1
ATOM 1080 N N . GLN A 1 139 ? -23.532 -1.466 8.450 1.00 94.31 139 GLN A N 1
ATOM 1081 C CA . GLN A 1 139 ? -24.137 -1.356 7.116 1.00 94.31 139 GLN A CA 1
ATOM 1082 C C . GLN A 1 139 ? -25.616 -0.951 7.189 1.00 94.31 139 GLN A C 1
ATOM 1084 O O . GLN A 1 139 ? -26.044 -0.068 6.442 1.00 94.31 139 GLN A O 1
ATOM 1089 N N . ASP A 1 140 ? -26.348 -1.492 8.162 1.00 94.94 140 ASP A N 1
ATOM 1090 C CA . ASP A 1 140 ? -27.750 -1.158 8.439 1.00 94.94 140 ASP A CA 1
ATOM 1091 C C . ASP A 1 140 ? -27.929 0.208 9.129 1.00 94.94 140 ASP A C 1
ATOM 1093 O O . ASP A 1 140 ? -29.050 0.646 9.382 1.00 94.94 140 ASP A O 1
ATOM 1097 N N . LYS A 1 141 ? -26.830 0.927 9.408 1.00 90.94 141 LYS A N 1
ATOM 1098 C CA . LYS A 1 141 ? -26.800 2.236 10.093 1.00 90.94 141 LYS A CA 1
ATOM 1099 C C . LYS A 1 141 ? -27.352 2.202 11.527 1.00 90.94 141 LYS A C 1
ATOM 1101 O O . LYS A 1 141 ? -27.666 3.249 12.094 1.00 90.94 141 LYS A O 1
ATOM 1106 N N . GLU A 1 142 ? -27.385 1.021 12.139 1.00 90.12 142 GLU A N 1
ATOM 1107 C CA . GLU A 1 142 ? -27.835 0.774 13.515 1.00 90.12 142 GLU A CA 1
ATOM 1108 C C . GLU A 1 142 ? -26.796 1.155 14.577 1.00 90.12 142 GLU A C 1
ATOM 1110 O O . GLU A 1 142 ? -27.132 1.362 15.752 1.00 90.12 142 GLU A O 1
ATOM 1115 N N . VAL A 1 143 ? -25.520 1.222 14.181 1.00 90.50 143 VAL A N 1
ATOM 1116 C CA . VAL A 1 143 ? -24.418 1.721 15.008 1.00 90.50 143 VAL A CA 1
ATOM 1117 C C . VAL A 1 143 ? -23.537 2.695 14.227 1.00 90.50 143 VAL A C 1
ATOM 1119 O O . VAL A 1 143 ? -23.116 2.400 13.109 1.00 90.50 143 VAL A O 1
ATOM 1122 N N . PRO A 1 144 ? -23.202 3.867 14.795 1.00 91.50 144 PRO A N 1
ATOM 1123 C CA . PRO A 1 144 ? -22.287 4.792 14.144 1.00 91.50 144 PRO A CA 1
ATOM 1124 C C . PRO A 1 144 ? -20.835 4.296 14.237 1.00 91.50 144 PRO A C 1
ATOM 1126 O O . PRO A 1 144 ? -20.464 3.557 15.149 1.00 91.50 144 PRO A O 1
ATOM 1129 N N . LEU A 1 145 ? -19.985 4.780 13.326 1.00 92.00 145 LEU A N 1
ATOM 1130 C CA . LEU A 1 145 ? -18.576 4.373 13.199 1.00 92.00 145 LEU A CA 1
ATOM 1131 C C . LEU A 1 145 ? -17.765 4.516 14.502 1.00 92.00 145 LEU A C 1
ATOM 1133 O O . LEU A 1 145 ? -16.973 3.648 14.859 1.00 92.00 145 LEU A O 1
ATOM 1137 N N . HIS A 1 146 ? -18.005 5.606 15.234 1.00 93.19 146 HIS A N 1
ATOM 1138 C CA . HIS A 1 146 ? -17.253 5.975 16.442 1.00 93.19 146 HIS A CA 1
ATOM 1139 C C . HIS A 1 146 ? -17.972 5.586 17.742 1.00 93.19 146 HIS A C 1
ATOM 1141 O O . HIS A 1 146 ? -17.615 6.102 18.807 1.00 93.19 146 HIS A O 1
ATOM 1147 N N . ALA A 1 147 ? -19.027 4.759 17.665 1.00 90.94 147 ALA A N 1
ATOM 1148 C CA . ALA A 1 147 ? -19.716 4.250 18.851 1.00 90.94 147 ALA A CA 1
ATOM 1149 C C . ALA A 1 147 ? -18.819 3.293 19.625 1.00 90.94 147 ALA A C 1
ATOM 1151 O O . ALA A 1 147 ? -18.080 2.502 19.043 1.00 90.94 147 ALA A O 1
ATOM 1152 N N . ARG A 1 148 ? -18.936 3.353 20.951 1.00 91.56 148 ARG A N 1
ATOM 1153 C CA . ARG A 1 148 ? -18.292 2.417 21.865 1.00 91.56 148 ARG A CA 1
ATOM 1154 C C . ARG A 1 148 ? -19.197 1.206 22.046 1.00 91.56 148 ARG A C 1
ATOM 1156 O O . ARG A 1 148 ? -20.312 1.369 22.522 1.00 91.56 148 ARG A O 1
ATOM 1163 N N . ILE A 1 149 ? -18.706 0.026 21.694 1.00 91.50 149 ILE A N 1
ATOM 1164 C CA . ILE A 1 149 ? -19.453 -1.236 21.673 1.00 91.50 149 ILE A CA 1
ATOM 1165 C C . ILE A 1 149 ? -18.729 -2.304 22.500 1.00 91.50 149 ILE A C 1
ATOM 1167 O O . ILE A 1 149 ? -17.555 -2.149 22.852 1.00 91.50 149 ILE A O 1
ATOM 1171 N N . LYS A 1 150 ? -19.424 -3.397 22.812 1.00 93.00 150 LYS A N 1
ATOM 1172 C CA . LYS A 1 150 ? -18.821 -4.614 23.372 1.00 93.00 150 LYS A CA 1
ATOM 1173 C C . LYS A 1 150 ? -18.948 -5.719 22.330 1.00 93.00 150 LYS A C 1
ATOM 1175 O O . LYS A 1 150 ? -20.040 -5.931 21.822 1.00 93.00 150 LYS A O 1
ATOM 1180 N N . VAL A 1 151 ? -17.862 -6.406 22.005 1.00 93.12 151 VAL A N 1
ATOM 1181 C CA . VAL A 1 151 ? -17.866 -7.509 21.034 1.00 93.12 151 VAL A CA 1
ATOM 1182 C C . VAL A 1 151 ? -17.184 -8.721 21.647 1.00 93.12 151 VAL A C 1
ATOM 1184 O O . VAL A 1 151 ? -16.191 -8.579 22.362 1.00 93.12 151 VAL A O 1
ATOM 1187 N N . LYS A 1 152 ? -17.730 -9.913 21.407 1.00 91.94 152 LYS A N 1
ATOM 1188 C CA . LYS A 1 152 ? -17.097 -11.162 21.823 1.00 91.94 152 LYS A CA 1
ATOM 1189 C C . LYS A 1 152 ? -16.035 -11.568 20.796 1.00 91.94 152 LYS A C 1
ATOM 1191 O O . LYS A 1 152 ? -16.359 -11.829 19.644 1.00 91.94 152 LYS A O 1
ATOM 1196 N N . LEU A 1 153 ? -14.773 -11.626 21.215 1.00 87.25 153 LEU A N 1
ATOM 1197 C CA . LEU A 1 153 ? -13.623 -12.021 20.396 1.00 87.25 153 LEU A CA 1
ATOM 1198 C C . LEU A 1 153 ? -12.853 -13.116 21.136 1.00 87.25 153 LEU A C 1
ATOM 1200 O O . LEU A 1 153 ? -12.532 -12.956 22.309 1.00 87.25 153 LEU A O 1
ATOM 1204 N N . GLY A 1 154 ? -12.599 -14.257 20.487 1.00 81.75 154 GLY A N 1
ATOM 1205 C CA . GLY A 1 154 ? -11.814 -15.347 21.092 1.00 81.75 154 GLY A CA 1
ATOM 1206 C C . GLY A 1 154 ? -12.390 -15.922 22.397 1.00 81.75 154 GLY A C 1
ATOM 1207 O O . GLY A 1 154 ? -11.661 -16.521 23.175 1.00 81.75 154 GLY A O 1
ATOM 1208 N N . GLY A 1 155 ? -13.688 -15.731 22.657 1.00 83.62 155 GLY A N 1
ATOM 1209 C CA . GLY A 1 155 ? -14.349 -16.157 23.896 1.00 83.62 155 GLY A CA 1
ATOM 1210 C C . GLY A 1 155 ? -14.483 -15.065 24.962 1.00 83.62 155 GLY A C 1
ATOM 1211 O O . GLY A 1 155 ? -15.338 -15.204 25.837 1.00 83.62 155 GLY A O 1
ATOM 1212 N N . GLU A 1 156 ? -13.749 -13.959 24.846 1.00 89.38 156 GLU A N 1
ATOM 1213 C CA . GLU A 1 156 ? -13.782 -12.837 25.788 1.00 89.38 156 GLU A CA 1
ATOM 1214 C C . GLU A 1 156 ? -14.599 -11.660 25.248 1.00 89.38 156 GLU A C 1
ATOM 1216 O O . GLU A 1 156 ? -14.680 -11.431 24.042 1.00 89.38 156 GLU A O 1
ATOM 1221 N N . ILE A 1 157 ? -15.225 -10.893 26.144 1.00 91.12 157 ILE A N 1
ATOM 1222 C CA . ILE A 1 157 ? -15.948 -9.674 25.768 1.00 91.12 157 ILE A CA 1
ATOM 1223 C C . ILE A 1 157 ? -14.976 -8.500 25.836 1.00 91.12 157 ILE A C 1
ATOM 1225 O O . ILE A 1 157 ? -14.572 -8.076 26.918 1.00 91.12 157 ILE A O 1
ATOM 1229 N N . VAL A 1 158 ? -14.651 -7.938 24.676 1.00 92.44 158 VAL A N 1
ATOM 1230 C CA . VAL A 1 158 ? -13.740 -6.802 24.538 1.00 92.44 158 VAL A CA 1
ATOM 1231 C C . VAL A 1 158 ? -14.546 -5.528 24.301 1.00 92.44 158 VAL A C 1
ATOM 1233 O O . VAL A 1 158 ? -15.462 -5.484 23.477 1.00 92.44 158 VAL A O 1
ATOM 1236 N N . GLN A 1 159 ? -14.204 -4.460 25.023 1.00 92.38 159 GLN A N 1
ATOM 1237 C CA . GLN A 1 159 ? -14.781 -3.138 24.793 1.00 92.38 159 GLN A CA 1
ATOM 1238 C C . GLN A 1 159 ? -13.969 -2.389 23.732 1.00 92.38 159 GLN A C 1
ATOM 1240 O O . GLN A 1 159 ? -12.769 -2.178 23.898 1.00 92.38 159 GLN A O 1
ATOM 1245 N N . THR A 1 160 ? -14.614 -1.972 22.646 1.00 93.44 160 THR A N 1
ATOM 1246 C CA . THR A 1 160 ? -13.947 -1.360 21.487 1.00 93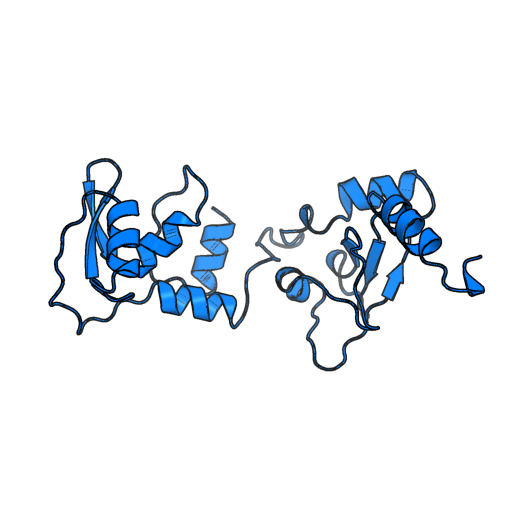.44 160 THR A CA 1
ATOM 1247 C C . THR A 1 160 ? -14.871 -0.362 20.776 1.00 93.44 160 THR A C 1
ATOM 1249 O O . THR A 1 160 ? -15.881 0.062 21.343 1.00 93.44 160 THR A O 1
ATOM 1252 N N . THR A 1 161 ? -14.532 0.049 19.554 1.00 93.94 161 THR A N 1
ATOM 1253 C CA . THR A 1 161 ? -15.401 0.849 18.683 1.00 93.94 161 THR A CA 1
ATOM 1254 C C . THR A 1 161 ? -15.755 0.099 17.407 1.00 93.94 161 THR A C 1
ATOM 1256 O O . THR A 1 161 ? -14.986 -0.748 16.952 1.00 93.94 161 THR A O 1
ATOM 1259 N N . THR A 1 162 ? -16.893 0.440 16.796 1.00 93.38 162 THR A N 1
ATOM 1260 C CA . THR A 1 162 ? -17.317 -0.125 15.502 1.00 93.38 162 THR A CA 1
ATOM 1261 C C . THR A 1 162 ? -16.194 -0.028 14.468 1.00 93.38 162 THR A C 1
ATOM 1263 O O . THR A 1 162 ? -15.830 -1.019 13.845 1.00 93.38 162 THR A O 1
ATOM 1266 N N . GLY A 1 163 ? -15.572 1.145 14.334 1.00 94.94 163 GLY A N 1
ATOM 1267 C CA . GLY A 1 163 ? -14.501 1.347 13.366 1.00 94.94 163 GLY A CA 1
ATOM 1268 C C . GLY A 1 163 ? -13.210 0.573 13.657 1.00 94.94 163 GLY A C 1
ATOM 1269 O O . GLY A 1 163 ? -12.551 0.140 12.716 1.00 94.94 163 GLY A O 1
ATOM 1270 N N . ARG A 1 164 ? -12.868 0.298 14.925 1.00 95.25 164 ARG A N 1
ATOM 1271 C CA . ARG A 1 164 ? -11.749 -0.606 15.257 1.00 95.25 164 ARG A CA 1
ATOM 1272 C C . ARG A 1 164 ? -12.049 -2.045 14.855 1.00 95.25 164 ARG A C 1
ATOM 1274 O O . ARG A 1 164 ? -11.155 -2.717 14.357 1.00 95.25 164 ARG A O 1
ATOM 1281 N N . VAL A 1 165 ? -13.289 -2.512 15.009 1.00 94.44 165 VAL A N 1
ATOM 1282 C CA . VAL A 1 165 ? -13.680 -3.849 14.530 1.00 94.44 165 VAL A CA 1
ATOM 1283 C C . VAL A 1 165 ? -13.533 -3.943 13.0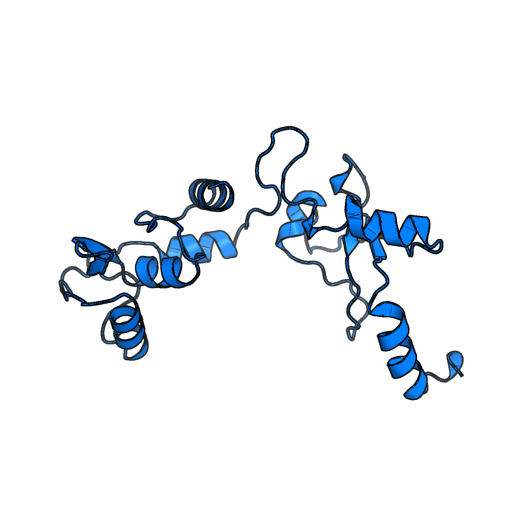12 1.00 94.44 165 VAL A C 1
ATOM 1285 O O . VAL A 1 165 ? -12.898 -4.875 12.529 1.00 94.44 165 VAL A O 1
ATOM 1288 N N . LEU A 1 166 ? -14.024 -2.941 12.274 1.00 94.38 166 LEU A N 1
ATOM 1289 C CA . LEU A 1 166 ? -13.878 -2.881 10.814 1.00 94.38 166 LEU A CA 1
ATOM 1290 C C . LEU A 1 166 ? -12.408 -2.824 10.372 1.00 94.38 166 LEU A C 1
ATOM 1292 O O . LEU A 1 166 ? -12.036 -3.460 9.395 1.00 94.38 166 LEU A O 1
ATOM 1296 N N . PHE A 1 167 ? -11.560 -2.091 11.099 1.00 94.81 167 PHE A N 1
ATOM 1297 C CA . PHE A 1 167 ? -10.121 -2.057 10.832 1.00 94.81 167 PHE A CA 1
ATOM 1298 C C . PHE A 1 167 ? -9.480 -3.442 10.994 1.00 94.81 167 PHE A C 1
ATOM 1300 O O . PHE A 1 167 ? -8.716 -3.868 10.136 1.00 94.81 167 PHE A O 1
ATOM 1307 N N . ASN A 1 168 ? -9.823 -4.164 12.063 1.00 93.88 168 ASN A N 1
ATOM 1308 C CA . ASN A 1 168 ? -9.256 -5.483 12.345 1.00 93.88 168 ASN A CA 1
ATOM 1309 C C . ASN A 1 168 ? -9.722 -6.573 11.368 1.00 93.88 168 ASN A C 1
ATOM 1311 O O . ASN A 1 168 ? -8.990 -7.529 11.160 1.00 93.88 168 ASN A O 1
ATOM 1315 N N . GLN A 1 169 ? -10.886 -6.424 10.727 1.00 91.06 169 GLN A N 1
ATOM 1316 C CA . GLN A 1 169 ? -11.318 -7.332 9.651 1.00 91.06 169 GLN A CA 1
ATOM 1317 C C . GLN A 1 169 ? -10.421 -7.268 8.406 1.00 91.06 169 GLN A C 1
ATOM 1319 O O . GLN A 1 169 ? -10.434 -8.195 7.602 1.00 91.06 169 GLN A O 1
ATOM 1324 N N . LEU A 1 170 ? -9.667 -6.179 8.230 1.00 89.94 170 LEU A N 1
ATOM 1325 C CA . LEU A 1 170 ? -8.712 -6.022 7.130 1.00 89.94 170 LEU A CA 1
ATOM 1326 C C . LEU A 1 170 ? -7.319 -6.566 7.470 1.00 89.94 170 LEU A C 1
ATOM 1328 O O . LEU A 1 170 ? -6.471 -6.641 6.582 1.00 89.94 170 LEU A O 1
ATOM 1332 N N . LEU A 1 171 ? -7.060 -6.899 8.738 1.00 90.62 171 LEU A N 1
ATOM 1333 C CA . LEU A 1 171 ? -5.775 -7.446 9.157 1.00 90.62 171 LEU A CA 1
ATOM 1334 C C . LEU A 1 171 ? -5.697 -8.946 8.822 1.00 90.62 171 LEU A C 1
ATOM 1336 O O . LEU A 1 171 ? -6.725 -9.626 8.829 1.00 90.62 171 LEU A O 1
ATOM 1340 N N . PRO A 1 172 ? -4.495 -9.477 8.534 1.00 89.94 172 PRO A N 1
ATOM 1341 C CA . PRO A 1 172 ? -4.309 -10.904 8.294 1.00 89.94 172 PRO A CA 1
ATOM 1342 C C . PRO A 1 172 ? -4.762 -11.771 9.475 1.00 89.94 172 PRO A C 1
ATOM 1344 O O . PRO A 1 172 ? -4.652 -11.378 10.640 1.00 89.94 172 PRO A O 1
ATOM 1347 N N . GLU A 1 173 ? -5.212 -12.992 9.177 1.00 86.38 173 GLU A N 1
ATOM 1348 C CA . GLU A 1 173 ? -5.524 -13.981 10.210 1.00 86.38 173 GLU A CA 1
ATOM 1349 C C . GLU A 1 173 ? -4.293 -14.271 11.085 1.00 86.38 173 GLU A C 1
ATOM 1351 O O . GLU A 1 173 ? -3.175 -14.418 10.592 1.00 86.38 173 GLU A O 1
ATOM 1356 N N . GLY A 1 174 ? -4.502 -14.364 12.401 1.00 84.62 174 GLY A N 1
ATOM 1357 C CA . GLY A 1 174 ? -3.439 -14.611 13.383 1.00 84.62 174 GLY A CA 1
ATOM 1358 C C . GLY A 1 174 ? -2.829 -13.351 14.004 1.00 84.62 174 GLY A C 1
ATOM 1359 O O . GLY A 1 174 ? -2.128 -13.464 15.009 1.00 84.62 174 GLY A O 1
ATOM 1360 N N . MET A 1 175 ? -3.133 -12.160 13.481 1.00 88.69 175 MET A N 1
ATOM 1361 C CA . MET A 1 175 ? -2.702 -10.900 14.088 1.00 88.69 175 MET A CA 1
ATOM 1362 C C . MET A 1 175 ? -3.511 -10.576 15.361 1.00 88.69 175 MET A C 1
ATOM 1364 O O . MET A 1 175 ? -4.728 -10.795 15.386 1.00 88.69 175 MET A O 1
ATOM 1368 N N . PRO A 1 176 ? -2.886 -10.044 16.432 1.00 89.12 176 PRO A N 1
ATOM 1369 C CA . PRO A 1 176 ? -3.619 -9.620 17.619 1.00 89.12 176 PRO A CA 1
ATOM 1370 C C . PRO A 1 176 ? -4.596 -8.484 17.304 1.00 89.12 176 PRO A C 1
ATOM 1372 O O . PRO A 1 176 ? -4.315 -7.591 16.507 1.00 89.12 176 PRO A O 1
ATOM 1375 N N . PHE A 1 177 ? -5.738 -8.487 17.995 1.00 91.50 177 PHE A N 1
ATOM 1376 C CA . PHE A 1 177 ? -6.747 -7.447 17.833 1.00 91.50 177 PHE A CA 1
ATOM 1377 C C . PHE A 1 177 ? -6.214 -6.079 18.288 1.00 91.50 177 PHE A C 1
ATOM 1379 O O . PHE A 1 177 ? -5.919 -5.857 19.465 1.00 91.50 177 PHE A O 1
ATOM 1386 N N . VAL A 1 178 ? -6.147 -5.130 17.360 1.00 92.75 178 VAL A N 1
ATOM 1387 C CA . VAL A 1 178 ? -5.652 -3.775 17.592 1.00 92.75 178 VAL A CA 1
ATOM 1388 C C . VAL A 1 178 ? -6.779 -2.898 18.138 1.00 92.75 178 VAL A C 1
ATOM 1390 O O . VAL A 1 178 ? -7.654 -2.444 17.396 1.00 92.75 178 VAL A O 1
ATOM 1393 N N . ASN A 1 179 ? -6.763 -2.633 19.448 1.00 93.19 179 ASN A N 1
ATOM 1394 C CA . ASN A 1 179 ? -7.805 -1.865 20.141 1.00 93.19 179 ASN A CA 1
ATOM 1395 C C . ASN A 1 179 ? -7.369 -0.450 20.556 1.00 93.19 179 ASN A C 1
ATOM 1397 O O . ASN A 1 179 ? -7.654 0.009 21.663 1.00 93.19 179 ASN A O 1
ATOM 1401 N N . GLU A 1 180 ? -6.682 0.262 19.672 1.00 93.44 180 GLU A N 1
ATOM 1402 C CA . GLU A 1 180 ? -6.108 1.576 19.964 1.00 93.44 180 GLU A CA 1
ATOM 1403 C C . GLU A 1 180 ? -6.404 2.575 18.842 1.00 93.44 180 GLU A C 1
ATOM 1405 O O . GLU A 1 180 ? -6.976 2.236 17.806 1.00 93.44 180 GLU A O 1
ATOM 1410 N N . LEU A 1 181 ? -6.056 3.841 19.070 1.00 93.75 181 LEU A N 1
ATOM 1411 C CA . LEU A 1 181 ? -6.141 4.875 18.046 1.00 93.75 181 LEU A CA 1
ATOM 1412 C C . LEU A 1 181 ? -4.952 4.748 17.089 1.00 93.75 181 LEU A C 1
ATOM 1414 O O . LEU A 1 181 ? -3.803 4.911 17.498 1.00 93.75 181 LEU A O 1
ATOM 1418 N N . ILE A 1 182 ? -5.230 4.517 15.809 1.00 94.19 182 ILE A N 1
ATOM 1419 C CA . ILE A 1 182 ? -4.198 4.295 14.797 1.00 94.19 182 ILE A CA 1
ATOM 1420 C C . ILE A 1 182 ? -3.699 5.633 14.262 1.00 94.19 182 ILE A C 1
ATOM 1422 O O . ILE A 1 182 ? -4.295 6.247 13.383 1.00 94.19 182 ILE A O 1
ATOM 1426 N N . ASN A 1 183 ? -2.589 6.103 14.824 1.00 92.56 183 ASN A N 1
ATOM 1427 C CA . ASN A 1 183 ? -1.822 7.226 14.289 1.00 92.56 183 ASN A CA 1
ATOM 1428 C C . ASN A 1 183 ? -0.688 6.724 13.371 1.00 92.56 183 ASN A C 1
ATOM 1430 O O . ASN A 1 183 ? -0.496 5.520 13.203 1.00 92.56 183 ASN A O 1
ATOM 1434 N N . LYS A 1 184 ? 0.092 7.647 12.791 1.00 90.25 184 LYS A N 1
ATOM 1435 C CA . LYS A 1 184 ? 1.207 7.309 11.885 1.00 90.25 184 LYS A CA 1
ATOM 1436 C C . LYS A 1 184 ? 2.207 6.328 12.510 1.00 90.25 184 LYS A C 1
ATOM 1438 O O . LYS A 1 184 ? 2.636 5.390 11.847 1.00 90.25 184 LYS A O 1
ATOM 1443 N N . THR A 1 185 ? 2.583 6.556 13.768 1.00 90.50 185 THR A N 1
ATOM 1444 C CA . THR A 1 185 ? 3.569 5.731 14.477 1.00 90.50 185 THR A CA 1
ATOM 1445 C C . THR A 1 185 ? 3.025 4.331 14.717 1.00 90.50 185 THR A C 1
ATOM 1447 O O . THR A 1 185 ? 3.672 3.360 14.340 1.00 90.50 185 THR A O 1
ATOM 1450 N N . ARG A 1 186 ? 1.801 4.227 15.247 1.00 90.69 186 ARG A N 1
ATOM 1451 C CA . ARG A 1 186 ? 1.182 2.937 15.554 1.00 90.69 186 ARG A CA 1
ATOM 1452 C C . ARG A 1 186 ? 0.917 2.119 14.296 1.00 90.69 186 ARG A C 1
ATOM 1454 O O . ARG A 1 186 ? 1.141 0.921 14.300 1.00 90.69 186 ARG A O 1
ATOM 1461 N N . LEU A 1 187 ? 0.519 2.764 13.198 1.00 89.81 187 LEU A N 1
ATOM 1462 C CA . LEU A 1 187 ? 0.366 2.090 11.907 1.00 89.81 187 LEU A CA 1
ATOM 1463 C C . LEU A 1 187 ? 1.696 1.506 11.404 1.00 89.81 187 LEU A C 1
ATOM 1465 O O . LEU A 1 187 ? 1.710 0.418 10.843 1.00 89.81 187 LEU A O 1
ATOM 1469 N N . SER A 1 188 ? 2.815 2.202 11.628 1.00 87.50 188 SER A N 1
ATOM 1470 C CA . SER A 1 188 ? 4.144 1.679 11.291 1.00 87.50 188 SER A CA 1
ATOM 1471 C C . SER A 1 188 ? 4.536 0.464 12.130 1.00 87.50 188 SER A C 1
ATOM 1473 O O . SER A 1 188 ? 5.222 -0.415 11.614 1.00 87.50 188 SER A O 1
ATOM 1475 N N . GLU A 1 189 ? 4.153 0.437 13.406 1.00 88.69 189 GLU A N 1
ATOM 1476 C CA . GLU A 1 189 ? 4.403 -0.692 14.310 1.00 88.69 189 GLU A CA 1
ATOM 1477 C C . GLU A 1 189 ? 3.568 -1.902 13.899 1.00 88.69 189 GLU A C 1
ATOM 1479 O O . GLU A 1 189 ? 4.131 -2.965 13.706 1.00 88.69 189 GLU A O 1
ATOM 1484 N N . VAL A 1 190 ? 2.277 -1.706 13.609 1.00 87.88 190 VAL A N 1
ATOM 1485 C CA . VAL A 1 190 ? 1.389 -2.764 13.093 1.00 87.88 190 VAL A CA 1
ATOM 1486 C C . VAL A 1 190 ? 1.937 -3.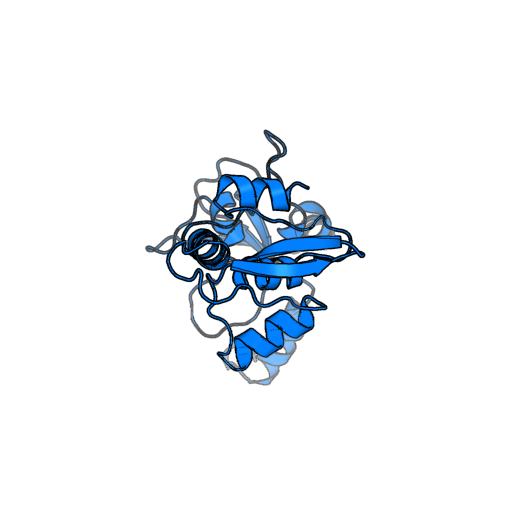377 11.796 1.00 87.88 190 VAL A C 1
ATOM 1488 O O . VAL A 1 190 ? 1.809 -4.567 11.589 1.00 87.88 190 VAL A O 1
ATOM 1491 N N . ILE A 1 191 ? 2.584 -2.608 10.915 1.00 86.88 191 ILE A N 1
ATOM 1492 C CA . ILE A 1 191 ? 3.218 -3.170 9.701 1.00 86.88 191 ILE A CA 1
ATOM 1493 C C . ILE A 1 191 ? 4.505 -3.959 10.022 1.00 86.88 191 ILE A C 1
ATOM 1495 O O . ILE A 1 191 ? 4.949 -4.768 9.211 1.00 86.88 191 ILE A O 1
ATOM 1499 N N . SER A 1 192 ? 5.142 -3.676 11.158 1.00 84.25 192 SER A N 1
ATOM 1500 C CA . SER A 1 192 ? 6.387 -4.331 11.581 1.00 84.25 192 SER A CA 1
ATOM 1501 C C . SER A 1 192 ? 6.152 -5.607 12.396 1.00 84.25 192 SER A C 1
ATOM 1503 O O . SER A 1 192 ? 7.063 -6.433 12.449 1.00 84.25 192 SER A O 1
ATOM 1505 N N . ASP A 1 193 ? 4.988 -5.711 13.043 1.00 79.12 193 ASP A N 1
ATOM 1506 C CA . ASP A 1 193 ? 4.530 -6.851 13.852 1.00 79.12 193 ASP A CA 1
ATOM 1507 C C . ASP A 1 193 ? 4.077 -8.030 12.969 1.00 79.12 193 ASP A C 1
ATOM 1509 O O . ASP A 1 193 ? 4.451 -9.180 13.301 1.00 79.12 193 ASP A O 1
#

Organism: NCBI:txid412755

Sequence (193 aa):
MVEKARLEVWDILDEVIKDRPVLLNRAPTLHRLGIQAFQPTLIEGKAIKIHPLVCTAFNADFDGDQMAVHVPLSIEAQMEARLIILSTNNIFSPANGKPLATPSQDIVLGCYYLTKEKAKLKTHEKVFASSEEVAIAYQDKEVPLHARIKVKLGGEIVQTTTGRVLFNQLLPEGMPFVNELINKTRLSEVISD

Secondary structure (DSSP, 8-state):
-GGGT-HHHHHHHHHHHTT--EEEE-SS--SGGGEEEE-----SSSSPP--GGGHHHHT--SSS---EEE---SHHHHHHIIIIIBGGG--B-TTT--BSS---HHHHHHHHHHT---TT-TT---EESSHHHHHHHHHTTSS-TT-EEEEEETTEEEEEEHHHHHHHTTSPTTPPP--S---HHHHHHHHH-

Foldseek 3Di:
DVVVVDPVVVVVVCVVQQLWWKWKAFPPDPDLLNIATDRDDDDPDDDDDDDPLSCLSNVDDDPDGDIDIGTDDDPVSRCCRVPPRHVVNVQADPVPRFGSSQDDDPVQVVQLVQQAADPVQAPPQEEEAALVRLVVCVVVVVFDSRHWYWYQDPNDTDIAGSSLSVVVVPDDPPDDRDRDRRHRVNSRVSVVD

InterPro domains:
  IPR000722 RNA polymerase, alpha subunit [PF00623] (11-85)
  IPR006592 RNA polymerase, N-terminal [SM00663] (1-115)
  IPR007066 RNA polymerase Rpb1, domain 3 [PF04983] (90-184)
  IPR042102 RNA polymerase Rpb1, domain 3 superfamily [G3DSA:1.10.274.100] (95-153)
  IPR042102 RNA polymerase Rpb1, domain 3 superfamily [G3DSA:1.10.274.100] (154-193)
  IPR045867 DNA-directed RNA polymerase, subunit beta-prime [PTHR19376] (15-187)

pLDDT: mean 90.1, std 7.98, range [52.31, 97.81]